Protein AF-A0A8H3IJL0-F1 (afdb_monomer)

Nearest PDB structures (foldseek):
  4hrt-assembly2_G  TM=6.161E-01  e=1.375E+00  Anadara inaequivalvis
  3m38-assembly1_A  TM=5.107E-01  e=1.908E+00  Physeter macrocephalus
  8kfj-assembly2_B  TM=4.622E-01  e=1.088E+00  Physeter macrocephalus
  7spe-assembly1_A  TM=4.746E-01  e=1.582E+00  Physeter macrocephalus
  5xkw-assembly1_A  TM=4.827E-01  e=1.821E+00  Physeter macrocephalus

Solvent-accessible surface area (backbone atoms only — not comparable to full-atom values): 11595 Å² total; per-residue (Å²): 132,63,68,69,59,54,54,52,51,54,51,51,55,52,49,52,52,50,52,52,52,50,48,68,51,47,53,57,51,52,52,52,54,50,53,51,49,56,52,49,51,40,56,72,58,25,74,69,41,78,71,36,51,81,70,62,45,55,56,55,13,34,55,50,50,34,44,37,44,71,72,72,36,38,69,61,36,56,49,23,52,52,50,30,58,55,55,47,56,74,37,67,65,54,31,54,45,46,63,72,70,43,47,67,73,45,73,67,42,30,50,49,47,49,50,60,49,49,52,38,52,47,33,43,47,66,38,52,68,89,35,67,60,11,45,52,29,50,52,51,52,48,56,69,46,44,65,37,38,77,68,69,62,45,48,60,64,59,51,47,51,52,51,49,37,59,48,44,32,36,57,57,47,36,55,70,73,48,100,54,64,77,49,75,63,55,51,47,21,40,52,45,31,46,48,50,51,35,56,7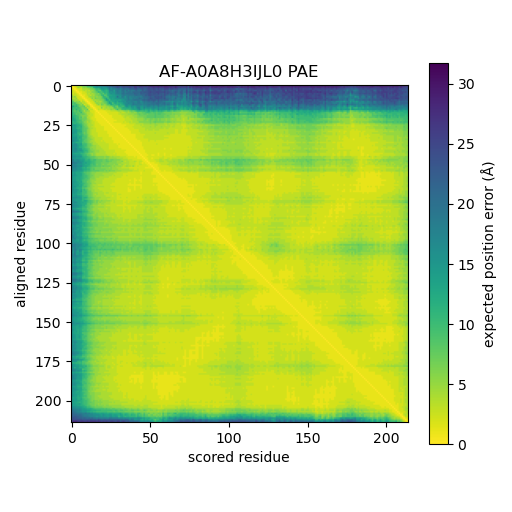7,64,69,54,72,52,82,88,44,86,60,54,85,76,114

Secondary structure (DSSP, 8-state):
--HHHHHHHHHHHHHHHHHHHHHHHHHHHHHHHHHHHHHHHHHHH-TTTHHHHTT--HHHHHHHHHHIIIIISHHHHHHHHHHHHHHHTTSHHHHHHHHHHTTTSSHHHHHHHHHHHHHHHHHHHHS-TTSHHHHHHHHHHHHHHHHHHHTTSS-HHHHHHHHHHHHHHHHHHHHHHSSSPPPHHHHHHHHHHHHHHHHHTT---TTSGGGG--

Organism: NCBI:txid116794

Foldseek 3Di:
DDVVVVVVVVVVVVVVVVVVVCCVVVVVVLVVVLVVVQVVLCCVQPVVHPVSLVVQALQNLLVLLLCCCPPRPVVQLVVLLVVLVVVLCVDPLSVVVCVVVCCCVDPVSVVVVVVLVVLLCCQLRNDGCPDPSNLVSLVVVLVVCVVCVVVVSQDLVSVVSSLVSNLPRSQVRCCPPNPHHRDPNNNSSSVNNSVVSCVSSVRDPVVPPCNVPD

Mean predicted aligned error: 5.16 Å

Sequence (214 aa):
MDPHLLLCQIHTERLDLWLVLCLLIYLPIVHILRYQRATSLERKYAPEGRKSLRNMTAEDAQSILKTLAELEFPSLYGFSMVVALFRTYGIPSISSLLVSTGQLKSRETASKRAADTGVLLLEFGLNKPTSERAIEAVARMNYLHSRYQKAGKISNDDLLYTLGIFALEPSRWINRYEWRCMTDVEMCACGTYWKNMGDAMEISYSKLRSSANG

Structure (mmCIF, N/CA/C/O backbone):
data_AF-A0A8H3IJL0-F1
#
_entry.id   AF-A0A8H3IJL0-F1
#
loop_
_atom_site.group_PDB
_atom_site.id
_atom_site.type_symbol
_atom_site.label_atom_id
_atom_site.label_alt_id
_atom_site.label_comp_id
_atom_site.label_asym_id
_atom_site.label_entity_id
_atom_site.label_seq_id
_atom_site.pdbx_PDB_ins_code
_atom_site.Cartn_x
_atom_site.Cartn_y
_atom_site.Cartn_z
_atom_site.occupancy
_atom_site.B_iso_or_equiv
_atom_site.auth_seq_id
_atom_site.auth_comp_id
_atom_site.auth_asym_id
_atom_site.auth_atom_id
_atom_site.pdbx_PDB_model_num
ATOM 1 N N . MET A 1 1 ? -16.284 -7.111 -60.758 1.00 60.16 1 MET A N 1
ATOM 2 C CA . MET A 1 1 ? -15.696 -6.975 -59.410 1.00 60.16 1 MET A CA 1
ATOM 3 C C . MET A 1 1 ? -15.799 -5.502 -59.052 1.00 60.16 1 MET A C 1
ATOM 5 O O . MET A 1 1 ? -15.386 -4.692 -59.872 1.00 60.16 1 MET A O 1
ATOM 9 N N . ASP A 1 2 ? -16.475 -5.155 -57.959 1.00 74.31 2 ASP A N 1
ATOM 10 C CA . ASP A 1 2 ? -16.812 -3.760 -57.635 1.00 74.31 2 ASP A CA 1
ATOM 11 C C . ASP A 1 2 ? -15.553 -2.986 -57.178 1.00 74.31 2 ASP A C 1
ATOM 13 O O . ASP A 1 2 ? -14.924 -3.385 -56.191 1.00 74.31 2 ASP A O 1
ATOM 17 N N . PRO A 1 3 ? -15.148 -1.909 -57.876 1.00 73.25 3 PRO A N 1
ATOM 18 C CA . PRO A 1 3 ? -13.967 -1.121 -57.523 1.00 73.25 3 PRO A CA 1
ATOM 19 C C . PRO A 1 3 ? -14.059 -0.465 -56.135 1.00 73.25 3 PRO A C 1
ATOM 21 O O . PRO A 1 3 ? -13.023 -0.231 -55.512 1.00 73.25 3 PRO A O 1
ATOM 24 N N . HIS A 1 4 ? -15.264 -0.223 -55.606 1.00 70.69 4 HIS A N 1
ATOM 25 C CA . HIS A 1 4 ? -15.436 0.296 -54.247 1.00 70.69 4 HIS A CA 1
ATOM 26 C C . HIS A 1 4 ? -15.080 -0.741 -53.172 1.00 70.69 4 HIS A C 1
ATOM 28 O O . HIS A 1 4 ? -14.471 -0.390 -52.159 1.00 70.69 4 HIS A O 1
ATOM 34 N N . LEU A 1 5 ? -15.387 -2.021 -53.407 1.00 68.25 5 LEU A N 1
ATOM 35 C CA . LEU A 1 5 ? -15.025 -3.120 -52.503 1.00 68.25 5 LEU A CA 1
ATOM 36 C C . LEU A 1 5 ? -13.503 -3.344 -52.463 1.00 68.25 5 LEU A C 1
ATOM 38 O O . LEU A 1 5 ? -12.945 -3.538 -51.386 1.00 68.25 5 LEU A O 1
ATOM 42 N N . LEU A 1 6 ? -12.821 -3.223 -53.607 1.00 67.44 6 LEU A N 1
ATOM 43 C CA . LEU A 1 6 ? -11.355 -3.314 -53.701 1.00 67.44 6 LEU A CA 1
ATOM 44 C C . LEU A 1 6 ? -10.638 -2.183 -52.944 1.00 67.44 6 LEU A C 1
ATOM 46 O O . LEU A 1 6 ? -9.675 -2.442 -52.227 1.00 67.44 6 LEU A O 1
ATOM 50 N N . LEU A 1 7 ? -11.110 -0.937 -53.058 1.00 65.06 7 LEU A N 1
ATOM 51 C CA . LEU A 1 7 ? -10.525 0.200 -52.335 1.00 65.06 7 LEU A CA 1
ATOM 52 C C . LEU A 1 7 ? -10.727 0.097 -50.817 1.00 65.06 7 LEU A C 1
ATOM 54 O O . LEU A 1 7 ? -9.811 0.416 -50.059 1.00 65.06 7 LEU A O 1
ATOM 58 N N . CYS A 1 8 ? -11.898 -0.376 -50.380 1.00 68.12 8 CYS A N 1
ATOM 59 C CA . CYS A 1 8 ? -12.178 -0.628 -48.967 1.00 68.12 8 CYS A CA 1
ATOM 60 C C . CYS A 1 8 ? -11.233 -1.700 -48.403 1.00 68.12 8 CYS A C 1
ATOM 62 O O . CYS A 1 8 ? -10.604 -1.476 -47.372 1.00 68.12 8 CYS A O 1
ATOM 64 N N . GLN A 1 9 ? -11.047 -2.802 -49.138 1.00 64.69 9 GLN A N 1
ATOM 65 C CA . GLN A 1 9 ? -10.181 -3.910 -48.738 1.00 64.69 9 GLN A CA 1
ATOM 66 C C . GLN A 1 9 ? -8.695 -3.511 -48.657 1.00 64.69 9 GLN A C 1
ATOM 68 O O . GLN A 1 9 ? -8.015 -3.841 -47.688 1.00 64.69 9 GLN A O 1
ATOM 73 N N . ILE A 1 10 ? -8.196 -2.724 -49.619 1.00 72.50 10 ILE A N 1
ATOM 74 C CA . ILE A 1 10 ? -6.823 -2.188 -49.588 1.00 72.50 10 ILE A CA 1
ATOM 75 C C . ILE A 1 10 ? -6.633 -1.228 -48.403 1.00 72.50 10 ILE A C 1
ATOM 77 O O . ILE A 1 10 ? -5.567 -1.205 -47.786 1.00 72.50 10 ILE A O 1
ATOM 81 N N . HIS A 1 11 ? -7.646 -0.421 -48.070 1.00 70.12 11 HIS A N 1
ATOM 82 C CA . HIS A 1 11 ? -7.569 0.499 -46.936 1.00 70.12 11 HIS A CA 1
ATOM 83 C C . HIS A 1 11 ? -7.542 -0.245 -45.595 1.00 70.12 11 HIS A C 1
ATOM 85 O O . HIS A 1 11 ? -6.728 0.101 -44.738 1.00 70.12 11 HIS A O 1
ATOM 91 N N . THR A 1 12 ? -8.363 -1.288 -45.436 1.00 73.12 12 THR A N 1
ATOM 92 C CA . THR A 1 12 ? -8.349 -2.148 -44.244 1.00 73.12 12 THR A CA 1
ATOM 93 C C . THR A 1 12 ? -7.035 -2.911 -44.105 1.00 73.12 12 THR A C 1
ATOM 95 O O . THR A 1 12 ? -6.416 -2.829 -43.051 1.00 73.12 12 THR A O 1
ATOM 98 N N . GLU A 1 13 ? -6.520 -3.530 -45.173 1.00 77.81 13 GLU A N 1
ATOM 99 C CA . GLU A 1 13 ? -5.232 -4.243 -45.120 1.00 77.81 13 GLU A CA 1
ATOM 100 C C . GLU A 1 13 ? -4.066 -3.302 -44.780 1.00 77.81 13 GLU A C 1
ATOM 102 O O . GLU A 1 13 ? -3.157 -3.649 -44.024 1.00 77.81 13 GLU A O 1
ATOM 107 N N . ARG A 1 14 ? -4.100 -2.064 -45.289 1.00 78.06 14 ARG A N 1
ATOM 108 C CA . ARG A 1 14 ? -3.096 -1.048 -44.956 1.00 78.06 14 ARG A CA 1
ATOM 109 C C . ARG A 1 14 ? -3.194 -0.603 -43.498 1.00 78.06 14 ARG A C 1
ATOM 111 O O . ARG A 1 14 ? -2.156 -0.380 -42.879 1.00 78.06 14 ARG A O 1
ATOM 118 N N . LEU A 1 15 ? -4.405 -0.461 -42.957 1.00 82.88 15 LEU A N 1
ATOM 119 C CA . LEU A 1 15 ? -4.628 -0.140 -41.546 1.00 82.88 15 LEU A CA 1
ATOM 120 C C . LEU A 1 15 ? -4.101 -1.263 -40.641 1.00 82.88 15 LEU A C 1
ATOM 122 O O . LEU A 1 15 ? -3.386 -0.979 -39.682 1.00 82.88 15 LEU A O 1
ATOM 126 N N . ASP A 1 16 ? -4.368 -2.520 -40.995 1.00 88.06 16 ASP A N 1
ATOM 127 C CA . ASP A 1 16 ? -3.897 -3.696 -40.259 1.00 88.06 16 ASP A CA 1
ATOM 128 C C . ASP A 1 16 ? -2.363 -3.768 -40.229 1.00 88.06 16 ASP A C 1
ATOM 130 O O . ASP A 1 16 ? -1.770 -3.987 -39.171 1.00 88.06 16 ASP A O 1
ATOM 134 N N . LEU A 1 17 ? -1.696 -3.486 -41.354 1.00 92.19 17 LEU A N 1
ATOM 135 C CA . LEU A 1 17 ? -0.231 -3.414 -41.421 1.00 92.19 17 LEU A CA 1
ATOM 136 C C . LEU A 1 17 ? 0.351 -2.332 -40.499 1.00 92.19 17 LEU A C 1
ATOM 138 O O . LEU A 1 17 ? 1.342 -2.580 -39.807 1.00 92.19 17 LEU A O 1
ATOM 142 N N . TRP A 1 18 ? -0.258 -1.142 -40.457 1.00 93.88 18 TRP A N 1
ATOM 143 C CA . TRP A 1 18 ? 0.178 -0.074 -39.552 1.00 93.88 18 TRP A CA 1
ATOM 144 C C . TRP A 1 18 ? -0.048 -0.436 -38.087 1.00 93.88 18 TRP A C 1
ATOM 146 O O . TRP A 1 18 ? 0.833 -0.187 -37.268 1.00 93.88 18 TRP A O 1
ATOM 156 N N . LEU A 1 19 ? -1.177 -1.065 -37.756 1.00 94.94 19 LEU A N 1
ATOM 157 C CA . LEU A 1 19 ? -1.451 -1.538 -36.399 1.00 94.94 19 LEU A CA 1
ATOM 158 C C . LEU A 1 19 ? -0.418 -2.577 -35.951 1.00 94.94 19 LEU A C 1
ATOM 160 O O . LEU A 1 19 ? 0.134 -2.455 -34.857 1.00 94.94 19 LEU A O 1
ATOM 164 N N . VAL A 1 20 ? -0.098 -3.550 -36.808 1.00 95.31 20 VAL A N 1
ATOM 165 C CA . VAL A 1 20 ? 0.938 -4.555 -36.528 1.00 95.31 20 VAL A CA 1
ATOM 166 C C . VAL A 1 20 ? 2.296 -3.888 -36.318 1.00 95.31 20 VAL A C 1
ATOM 168 O O . VAL A 1 20 ? 2.967 -4.179 -35.328 1.00 95.31 20 VAL A O 1
ATOM 171 N N . LEU A 1 21 ? 2.692 -2.953 -37.185 1.00 96.19 21 LEU A N 1
ATOM 172 C CA . LEU A 1 21 ? 3.958 -2.233 -37.040 1.00 96.19 21 LEU A CA 1
ATOM 173 C C . LEU A 1 21 ? 4.005 -1.408 -35.745 1.00 96.19 21 LEU A C 1
ATOM 175 O O . LEU A 1 21 ? 4.998 -1.454 -35.018 1.00 96.19 21 LEU A O 1
ATOM 179 N N . CYS A 1 22 ? 2.927 -0.689 -35.426 1.00 96.62 22 CYS A N 1
ATOM 180 C CA . CYS A 1 22 ? 2.810 0.066 -34.185 1.00 96.62 22 CYS A CA 1
ATOM 181 C C . CYS A 1 22 ? 2.959 -0.846 -32.964 1.00 96.62 22 CYS A C 1
ATOM 183 O O . CYS A 1 22 ? 3.693 -0.491 -32.048 1.00 96.62 22 CYS A O 1
ATOM 185 N N . LEU A 1 23 ? 2.336 -2.028 -32.956 1.00 96.38 23 LEU A N 1
ATOM 186 C CA . LEU A 1 23 ? 2.468 -2.995 -31.862 1.00 96.38 23 LEU A CA 1
ATOM 187 C C . LEU A 1 23 ? 3.886 -3.573 -31.757 1.00 96.38 23 LEU A C 1
ATOM 189 O O . LEU A 1 23 ? 4.425 -3.655 -30.652 1.00 96.38 23 LEU A O 1
ATOM 193 N N . LEU A 1 24 ? 4.510 -3.918 -32.889 1.00 96.62 24 LEU A N 1
ATOM 194 C CA . LEU A 1 24 ? 5.881 -4.441 -32.941 1.00 96.62 24 LEU A CA 1
ATOM 195 C C . LEU A 1 24 ? 6.923 -3.439 -32.434 1.00 96.62 24 LEU A C 1
ATOM 197 O O . LEU A 1 24 ? 7.976 -3.854 -31.964 1.00 96.62 24 LEU A O 1
ATOM 201 N N . ILE A 1 25 ? 6.635 -2.138 -32.496 1.00 97.06 25 ILE A N 1
ATOM 202 C CA . ILE A 1 25 ? 7.497 -1.081 -31.950 1.00 97.06 25 ILE A CA 1
ATOM 203 C C . ILE A 1 25 ? 7.116 -0.759 -30.499 1.00 97.06 25 ILE A C 1
ATOM 205 O O . ILE A 1 25 ? 7.980 -0.646 -29.629 1.00 97.06 25 ILE A O 1
ATOM 209 N N . TYR A 1 26 ? 5.820 -0.628 -30.220 1.00 97.44 26 TYR A N 1
ATOM 210 C CA . TYR A 1 26 ? 5.302 -0.231 -28.915 1.00 97.44 26 TYR A CA 1
ATOM 211 C C . TYR A 1 26 ? 5.639 -1.249 -27.823 1.00 97.44 26 TYR A C 1
ATOM 213 O O . TYR A 1 26 ? 6.133 -0.861 -26.763 1.00 97.44 26 TYR A O 1
ATOM 221 N N . LEU A 1 27 ? 5.420 -2.546 -28.069 1.00 96.56 27 LEU A N 1
ATOM 222 C CA . LEU A 1 27 ? 5.613 -3.578 -27.046 1.00 96.56 27 LEU A CA 1
ATOM 223 C C . LEU A 1 27 ? 7.079 -3.685 -26.579 1.00 96.56 27 LEU A C 1
ATOM 225 O O . LEU A 1 27 ? 7.289 -3.681 -25.362 1.00 96.56 27 LEU A O 1
ATOM 229 N N . PRO A 1 28 ? 8.103 -3.699 -27.461 1.00 97.06 28 PRO A N 1
ATOM 230 C CA . PRO A 1 28 ? 9.499 -3.658 -27.027 1.00 97.06 28 PRO A CA 1
ATOM 231 C C . PRO A 1 28 ? 9.865 -2.379 -26.280 1.00 97.06 28 PRO A C 1
ATOM 233 O O . PRO A 1 28 ? 10.551 -2.456 -25.266 1.00 97.06 28 PRO A O 1
ATOM 236 N N . ILE A 1 29 ? 9.391 -1.212 -26.733 1.00 97.69 29 ILE A N 1
ATOM 237 C CA . ILE A 1 29 ? 9.658 0.057 -26.042 1.00 97.69 29 ILE A CA 1
ATOM 238 C C . ILE A 1 29 ? 9.095 0.012 -24.621 1.00 97.69 29 ILE A C 1
ATOM 240 O O . ILE A 1 29 ? 9.813 0.305 -23.667 1.00 97.69 29 ILE A O 1
ATOM 244 N N . VAL A 1 30 ? 7.837 -0.405 -24.459 1.00 95.75 30 VAL A N 1
ATOM 245 C CA . VAL A 1 30 ? 7.210 -0.541 -23.138 1.00 95.75 30 VAL A CA 1
ATOM 246 C C . VAL A 1 30 ? 7.966 -1.545 -22.277 1.00 95.75 30 VAL A C 1
ATOM 248 O O . VAL A 1 30 ? 8.249 -1.254 -21.117 1.00 95.75 30 VAL A O 1
ATOM 251 N N . HIS A 1 31 ? 8.329 -2.701 -22.831 1.00 95.00 31 HIS A N 1
ATOM 252 C CA . HIS A 1 31 ? 9.095 -3.714 -22.115 1.00 95.00 31 HIS A CA 1
ATOM 253 C C . HIS A 1 31 ? 10.437 -3.150 -21.620 1.00 95.00 31 HIS A C 1
ATOM 255 O O . HIS A 1 31 ? 10.721 -3.197 -20.424 1.00 95.00 31 HIS A O 1
ATOM 261 N N . ILE A 1 32 ? 11.219 -2.526 -22.505 1.00 96.94 32 ILE A N 1
ATOM 262 C CA . ILE A 1 32 ? 12.518 -1.926 -22.175 1.00 96.94 32 ILE A CA 1
ATOM 263 C C . ILE A 1 32 ? 12.362 -0.848 -21.100 1.00 96.94 32 ILE A C 1
ATOM 265 O O . ILE A 1 32 ? 13.071 -0.887 -20.097 1.00 96.94 32 ILE A O 1
ATOM 269 N N . LEU A 1 33 ? 11.426 0.090 -21.267 1.00 96.56 33 LEU A N 1
ATOM 270 C CA . LEU A 1 33 ? 11.233 1.192 -20.322 1.00 96.56 33 LEU A CA 1
ATOM 271 C C . LEU A 1 33 ? 10.793 0.704 -18.935 1.00 96.56 33 LEU A C 1
ATOM 273 O O . LEU A 1 33 ? 11.219 1.269 -17.927 1.00 96.56 33 LEU A O 1
ATOM 277 N N . ARG A 1 34 ? 9.975 -0.352 -18.854 1.00 95.50 34 ARG A N 1
ATOM 278 C CA . ARG A 1 34 ? 9.554 -0.927 -17.567 1.00 95.50 34 ARG A CA 1
ATOM 279 C C . ARG A 1 34 ? 10.699 -1.651 -16.861 1.00 95.50 34 ARG A C 1
ATOM 281 O O . ARG A 1 34 ? 10.910 -1.428 -15.672 1.00 95.50 34 ARG A O 1
ATOM 288 N N . TYR A 1 35 ? 11.502 -2.438 -17.580 1.00 96.38 35 TYR A N 1
ATOM 289 C CA . TYR A 1 35 ? 12.700 -3.048 -16.990 1.00 96.38 35 TYR A CA 1
ATOM 290 C C . TYR A 1 35 ? 13.739 -1.999 -16.583 1.00 96.38 35 TYR A C 1
ATOM 292 O O . TYR A 1 35 ? 14.316 -2.099 -15.503 1.00 96.38 35 TYR A O 1
ATOM 300 N N . GLN A 1 36 ? 13.925 -0.942 -17.380 1.00 96.81 36 GLN A N 1
ATOM 301 C CA . GLN A 1 36 ? 14.771 0.190 -16.998 1.00 96.81 36 GLN A CA 1
ATOM 302 C C . GLN A 1 36 ? 14.274 0.865 -15.715 1.00 96.81 3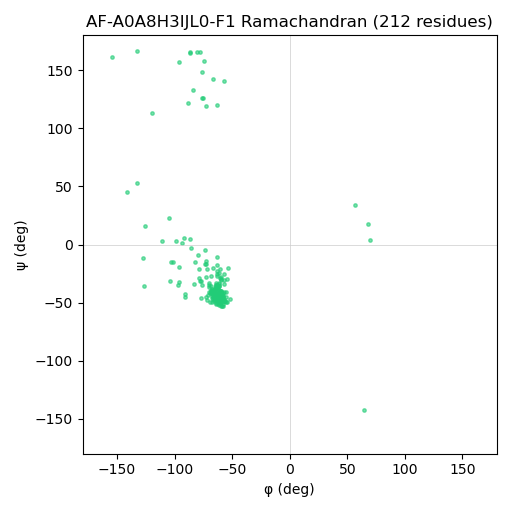6 GLN A C 1
ATOM 304 O O . GLN A 1 36 ? 15.094 1.204 -14.859 1.00 96.81 36 GLN A O 1
ATOM 309 N N . ARG A 1 37 ? 12.953 1.019 -15.537 1.00 96.25 37 ARG A N 1
ATOM 310 C CA . ARG A 1 37 ? 12.377 1.564 -14.301 1.00 96.25 37 ARG A CA 1
ATOM 311 C C . ARG A 1 37 ? 12.695 0.669 -13.107 1.00 96.25 37 ARG A C 1
ATOM 313 O O . ARG A 1 37 ? 13.268 1.166 -12.138 1.00 96.25 37 ARG A O 1
ATOM 320 N N . ALA A 1 38 ? 12.424 -0.632 -13.206 1.00 95.75 38 ALA A N 1
ATOM 321 C CA . ALA A 1 38 ? 12.734 -1.597 -12.149 1.00 95.75 38 ALA A CA 1
ATOM 322 C C . ALA A 1 38 ? 14.225 -1.563 -11.760 1.00 95.75 38 ALA A C 1
ATOM 324 O O . ALA A 1 38 ? 14.562 -1.360 -10.594 1.00 95.75 38 ALA A O 1
ATOM 325 N N . THR A 1 39 ? 15.132 -1.628 -12.739 1.00 96.38 39 THR A N 1
ATOM 326 C CA . THR A 1 39 ? 16.580 -1.547 -12.492 1.00 96.38 39 THR A CA 1
ATOM 327 C C . THR A 1 39 ? 17.006 -0.196 -11.908 1.00 96.38 39 THR A C 1
ATOM 329 O O . THR A 1 39 ? 17.937 -0.136 -11.106 1.00 96.38 39 THR A O 1
ATOM 332 N N . SER A 1 40 ? 16.351 0.910 -12.275 1.00 97.06 40 SER A N 1
ATOM 333 C CA . SER A 1 40 ? 16.674 2.224 -11.704 1.00 97.06 40 SER A CA 1
ATOM 334 C C . SER A 1 40 ? 16.290 2.331 -10.226 1.00 97.06 40 SER A C 1
ATOM 336 O O . SER A 1 40 ? 17.049 2.917 -9.455 1.00 97.06 40 SER A O 1
ATOM 338 N N . LEU A 1 41 ? 15.179 1.708 -9.809 1.00 96.50 41 LEU A N 1
ATOM 339 C CA . LEU A 1 41 ? 14.821 1.580 -8.394 1.00 96.50 41 LEU A CA 1
ATOM 340 C C . LEU A 1 41 ? 15.878 0.765 -7.643 1.00 96.50 41 LEU A C 1
ATOM 342 O O . LEU A 1 41 ? 16.350 1.203 -6.596 1.00 96.50 41 LEU A O 1
ATOM 346 N N . GLU A 1 42 ? 16.311 -0.369 -8.198 1.00 95.62 42 GLU A N 1
ATOM 347 C CA . GLU A 1 42 ? 17.352 -1.193 -7.573 1.00 95.62 42 GLU A CA 1
ATOM 348 C C . GLU A 1 42 ? 18.668 -0.434 -7.402 1.00 95.62 42 GLU A C 1
ATOM 350 O O . GLU A 1 42 ? 19.234 -0.419 -6.313 1.00 95.62 42 GLU A O 1
ATOM 355 N N . ARG A 1 43 ? 19.129 0.273 -8.437 1.00 96.00 43 ARG A N 1
ATOM 356 C CA . ARG A 1 43 ? 20.360 1.077 -8.357 1.00 96.00 43 ARG A CA 1
ATOM 357 C C . ARG A 1 43 ? 20.253 2.213 -7.345 1.00 96.00 43 ARG A C 1
ATOM 359 O O . ARG A 1 43 ? 21.235 2.525 -6.680 1.00 96.00 43 ARG A O 1
ATOM 366 N N . LYS A 1 44 ? 19.079 2.841 -7.246 1.00 96.75 44 LYS A N 1
ATOM 367 C CA . LYS A 1 44 ? 18.847 3.980 -6.352 1.00 96.75 44 LYS A CA 1
ATOM 368 C C . LYS A 1 44 ? 18.775 3.556 -4.885 1.00 96.75 44 LYS A C 1
ATOM 370 O O . LYS A 1 44 ? 19.370 4.217 -4.042 1.00 96.75 44 LYS A O 1
ATOM 375 N N . TYR A 1 45 ? 18.047 2.483 -4.584 1.00 96.50 45 TYR A N 1
ATOM 376 C CA . TYR A 1 45 ? 17.726 2.087 -3.207 1.00 96.50 45 TYR A CA 1
ATOM 377 C C . TYR A 1 45 ? 18.559 0.906 -2.690 1.00 96.50 45 TYR A C 1
ATOM 379 O O . TYR A 1 45 ? 18.609 0.669 -1.484 1.00 96.50 45 TYR A O 1
ATOM 387 N N . ALA A 1 46 ? 19.236 0.177 -3.578 1.00 96.25 46 ALA A N 1
ATOM 388 C CA . ALA A 1 46 ? 20.096 -0.950 -3.239 1.00 96.25 46 ALA A CA 1
ATOM 389 C C . ALA A 1 46 ? 21.469 -0.909 -3.945 1.00 96.25 46 ALA A C 1
ATOM 391 O O . ALA A 1 46 ? 21.867 -1.903 -4.558 1.00 96.25 46 ALA A O 1
ATOM 392 N N . PRO A 1 47 ? 22.240 0.198 -3.845 1.00 94.44 47 PRO A N 1
ATOM 393 C CA . PRO A 1 47 ? 23.556 0.302 -4.485 1.00 94.44 47 PRO A CA 1
ATOM 394 C C . PRO A 1 47 ? 24.561 -0.753 -3.988 1.00 94.44 47 PRO A C 1
ATOM 396 O O . PRO A 1 47 ? 25.426 -1.179 -4.747 1.00 94.44 47 PRO A O 1
ATOM 399 N N . GLU A 1 48 ? 24.423 -1.224 -2.742 1.00 94.06 48 GLU A N 1
ATOM 400 C CA . GLU A 1 48 ? 25.215 -2.324 -2.164 1.00 94.06 48 GLU A CA 1
ATOM 401 C C . GLU A 1 48 ? 24.402 -3.633 -2.068 1.00 94.06 48 GLU A C 1
ATOM 403 O O . GLU A 1 48 ? 24.665 -4.507 -1.232 1.00 94.06 48 GLU A O 1
ATOM 408 N N . GLY A 1 49 ? 23.356 -3.760 -2.890 1.00 92.62 49 GLY A N 1
ATOM 409 C CA . GLY A 1 49 ? 22.405 -4.865 -2.848 1.00 92.62 49 GLY A CA 1
ATOM 410 C C . GLY A 1 49 ? 21.608 -4.903 -1.540 1.00 92.62 49 GLY A C 1
ATOM 411 O O . GLY A 1 49 ? 21.244 -3.872 -0.970 1.00 92.62 49 GLY A O 1
ATOM 412 N N . ARG A 1 50 ? 21.346 -6.113 -1.026 1.00 91.88 50 ARG A N 1
ATOM 413 C CA . ARG A 1 50 ? 20.503 -6.327 0.169 1.00 91.88 50 ARG A CA 1
ATOM 414 C C . ARG A 1 50 ? 20.982 -5.588 1.423 1.00 91.88 50 ARG A C 1
ATOM 416 O O . ARG A 1 50 ? 20.166 -5.291 2.288 1.00 91.88 50 ARG A O 1
ATOM 423 N N . LYS A 1 51 ? 22.276 -5.266 1.538 1.00 94.00 51 LYS A N 1
ATOM 424 C CA . LYS A 1 51 ? 22.818 -4.537 2.700 1.00 94.00 51 LYS A CA 1
ATOM 425 C C . LYS A 1 51 ? 22.241 -3.128 2.826 1.00 94.00 51 LYS A C 1
ATOM 427 O O . LYS A 1 51 ? 22.025 -2.675 3.946 1.00 94.00 51 LYS A O 1
ATOM 432 N N . SER A 1 52 ? 21.960 -2.461 1.707 1.00 94.50 52 SER A N 1
ATOM 433 C CA . SER A 1 52 ? 21.366 -1.120 1.696 1.00 94.50 52 SER A CA 1
ATOM 434 C C . SER A 1 52 ? 19.917 -1.117 2.189 1.00 94.50 52 SER A C 1
ATOM 436 O O . SER A 1 52 ? 19.474 -0.128 2.764 1.00 94.50 52 SER A O 1
ATOM 438 N N . LEU A 1 53 ? 19.197 -2.235 2.031 1.00 95.06 53 LEU A N 1
ATOM 439 C CA . LEU A 1 53 ? 17.767 -2.333 2.342 1.00 95.06 53 LEU A CA 1
ATOM 440 C C . LEU A 1 53 ? 17.446 -2.109 3.821 1.00 95.06 53 LEU A C 1
ATOM 442 O O . LEU A 1 53 ? 16.377 -1.599 4.140 1.00 95.06 53 LEU A O 1
ATOM 446 N N . ARG A 1 54 ? 18.391 -2.399 4.725 1.00 93.31 54 ARG A N 1
ATOM 447 C CA . ARG A 1 54 ? 18.235 -2.130 6.167 1.00 93.31 54 ARG A CA 1
ATOM 448 C C . ARG A 1 54 ? 18.037 -0.644 6.495 1.00 93.31 54 ARG A C 1
ATOM 450 O O . ARG A 1 54 ? 17.556 -0.324 7.571 1.00 93.31 54 ARG A O 1
ATOM 457 N N . ASN A 1 55 ? 18.449 0.244 5.588 1.00 94.88 55 ASN A N 1
ATOM 458 C CA . ASN A 1 55 ? 18.375 1.693 5.757 1.00 94.88 55 ASN A CA 1
ATOM 459 C C . ASN A 1 55 ? 17.159 2.305 5.043 1.00 94.88 55 ASN A C 1
ATOM 461 O O . ASN A 1 55 ? 17.037 3.527 5.013 1.00 94.88 55 ASN A O 1
ATOM 465 N N . MET A 1 56 ? 16.293 1.489 4.431 1.00 97.25 56 MET A N 1
ATOM 466 C CA . MET A 1 56 ? 15.138 1.988 3.691 1.00 97.25 56 MET A CA 1
ATOM 467 C C . MET A 1 56 ? 14.183 2.724 4.631 1.00 97.25 56 MET A C 1
ATOM 469 O O . MET A 1 56 ? 13.656 2.140 5.579 1.00 97.25 56 MET A O 1
ATOM 473 N N . THR A 1 57 ? 13.943 4.003 4.354 1.00 97.31 57 THR A N 1
ATOM 474 C CA . THR A 1 57 ? 13.031 4.819 5.158 1.00 97.31 57 THR A CA 1
ATOM 475 C C . THR A 1 57 ? 11.571 4.574 4.770 1.00 97.31 57 THR A C 1
ATOM 477 O O . THR A 1 57 ? 11.268 4.019 3.711 1.00 97.31 57 THR A O 1
ATOM 480 N N . ALA A 1 58 ? 10.635 5.028 5.609 1.00 96.69 58 ALA A N 1
ATOM 481 C CA . ALA A 1 58 ? 9.211 4.999 5.276 1.00 96.69 58 ALA A CA 1
ATOM 482 C C . ALA A 1 58 ? 8.885 5.851 4.033 1.00 96.69 58 ALA A C 1
ATOM 484 O O . ALA A 1 58 ? 8.019 5.473 3.246 1.00 96.69 58 ALA A O 1
ATOM 485 N N . GLU A 1 59 ? 9.592 6.969 3.821 1.00 97.12 59 GLU A N 1
ATOM 486 C CA . GLU A 1 59 ? 9.414 7.798 2.622 1.00 97.12 59 GLU A CA 1
ATOM 487 C C . GLU A 1 59 ? 9.940 7.101 1.360 1.00 97.12 59 GLU A C 1
ATOM 489 O O . GLU A 1 59 ? 9.275 7.131 0.323 1.00 97.12 59 GLU A O 1
ATOM 494 N N . ASP A 1 60 ? 11.089 6.419 1.446 1.00 97.81 60 ASP A N 1
ATOM 495 C CA . ASP A 1 60 ? 11.620 5.619 0.334 1.00 97.81 60 ASP A CA 1
ATOM 496 C C . ASP A 1 60 ? 10.647 4.503 -0.043 1.00 97.81 60 ASP A C 1
ATOM 498 O O . ASP A 1 60 ? 10.293 4.342 -1.213 1.00 97.81 60 ASP A O 1
ATOM 502 N N . ALA A 1 61 ? 10.176 3.771 0.968 1.00 97.81 61 ALA A N 1
ATOM 503 C CA . ALA A 1 61 ? 9.222 2.691 0.806 1.00 97.81 61 ALA A CA 1
ATOM 504 C C . ALA A 1 61 ? 7.919 3.187 0.159 1.00 97.81 61 ALA A C 1
ATOM 506 O O . ALA A 1 61 ? 7.455 2.600 -0.819 1.00 97.81 61 ALA A O 1
ATOM 507 N N . GLN A 1 62 ? 7.372 4.311 0.632 1.00 97.75 62 GLN A N 1
ATOM 508 C CA . GLN A 1 62 ? 6.180 4.926 0.049 1.00 97.75 62 GLN A CA 1
ATOM 509 C C . GLN A 1 62 ? 6.408 5.355 -1.407 1.00 97.75 62 GLN A C 1
ATOM 511 O O . GLN A 1 62 ? 5.566 5.082 -2.260 1.00 97.75 62 GLN A O 1
ATOM 516 N N . SER A 1 63 ? 7.556 5.958 -1.730 1.00 97.75 63 SER A N 1
ATOM 517 C CA . SER A 1 63 ? 7.898 6.353 -3.103 1.00 97.75 63 SER A CA 1
ATOM 518 C C . SER A 1 63 ? 7.980 5.150 -4.053 1.00 97.75 63 SER A C 1
ATOM 520 O O . SER A 1 63 ? 7.548 5.233 -5.209 1.00 97.75 63 SER A O 1
ATOM 522 N N .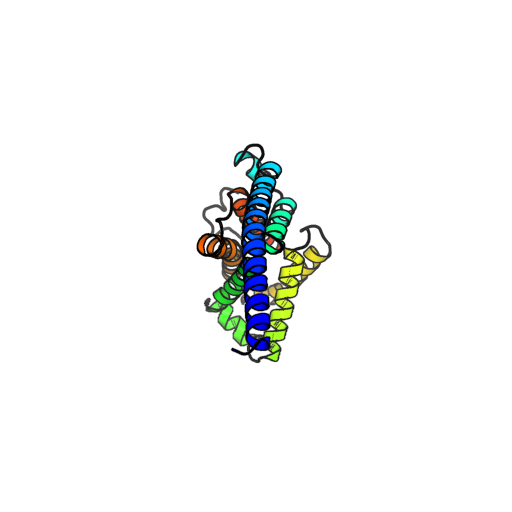 ILE A 1 64 ? 8.530 4.025 -3.587 1.00 97.81 64 ILE A N 1
ATOM 523 C CA . ILE A 1 64 ? 8.568 2.775 -4.356 1.00 97.81 64 ILE A CA 1
ATOM 524 C C . ILE A 1 64 ? 7.143 2.236 -4.537 1.00 97.81 64 ILE A C 1
ATOM 526 O O . ILE A 1 64 ? 6.753 1.945 -5.664 1.00 97.81 64 ILE A O 1
ATOM 530 N N . LEU A 1 65 ? 6.328 2.185 -3.478 1.00 96.75 65 LEU A N 1
ATOM 531 C CA . LEU A 1 65 ? 4.933 1.726 -3.559 1.00 96.75 65 LEU A CA 1
ATOM 532 C C . LEU A 1 65 ? 4.081 2.584 -4.493 1.00 96.75 65 LEU A C 1
ATOM 534 O O . LEU A 1 65 ? 3.309 2.040 -5.278 1.00 96.75 65 LEU A O 1
ATOM 538 N N . LYS A 1 66 ? 4.258 3.905 -4.471 1.00 97.19 66 LYS A N 1
ATOM 539 C CA . LYS A 1 66 ? 3.609 4.826 -5.408 1.00 97.19 66 LYS A CA 1
ATOM 540 C C . LYS A 1 66 ? 3.983 4.496 -6.851 1.00 97.19 66 LYS A C 1
ATOM 542 O O . LYS A 1 66 ? 3.109 4.403 -7.705 1.00 97.19 66 LYS A O 1
ATOM 547 N N . THR A 1 67 ? 5.264 4.237 -7.116 1.00 97.25 67 THR A N 1
ATOM 548 C CA . THR A 1 67 ? 5.735 3.810 -8.445 1.00 97.25 67 THR A CA 1
ATOM 549 C C . THR A 1 67 ? 5.104 2.480 -8.860 1.00 97.25 67 THR A C 1
ATOM 551 O O . THR A 1 67 ? 4.665 2.329 -10.002 1.00 97.25 67 THR A O 1
ATOM 554 N N . LEU A 1 68 ? 5.001 1.531 -7.927 1.00 96.69 68 LEU A N 1
ATOM 555 C CA . LEU A 1 68 ? 4.365 0.239 -8.165 1.00 96.69 68 LEU A CA 1
ATOM 556 C C . LEU A 1 68 ? 2.879 0.385 -8.506 1.00 96.69 68 LEU A C 1
ATOM 558 O O . LEU A 1 68 ? 2.408 -0.211 -9.472 1.00 96.69 68 LEU A O 1
ATOM 562 N N . ALA A 1 69 ? 2.163 1.209 -7.744 1.00 95.94 69 ALA A N 1
ATOM 563 C CA . ALA A 1 69 ? 0.728 1.415 -7.872 1.00 95.94 69 ALA A CA 1
ATOM 564 C C . ALA A 1 69 ? 0.328 2.311 -9.056 1.00 95.94 69 ALA A C 1
ATOM 566 O O . ALA A 1 69 ? -0.748 2.125 -9.608 1.00 95.94 69 ALA A O 1
ATOM 567 N N . GLU A 1 70 ? 1.148 3.284 -9.458 1.00 95.38 70 GLU A N 1
ATOM 568 C CA . GLU A 1 70 ? 0.799 4.214 -10.543 1.00 95.38 70 GLU A CA 1
ATOM 569 C C . GLU A 1 70 ? 1.364 3.781 -11.901 1.00 95.38 70 GLU A C 1
ATOM 571 O O . GLU A 1 70 ? 0.749 4.051 -12.932 1.00 95.38 70 GLU A O 1
ATOM 576 N N . LEU A 1 71 ? 2.534 3.127 -11.924 1.00 95.06 71 LEU A N 1
ATOM 577 C CA . LEU A 1 71 ? 3.312 2.954 -13.155 1.00 95.06 71 LEU A CA 1
ATOM 578 C C . LEU A 1 71 ? 3.691 1.504 -13.480 1.00 95.06 71 LEU A C 1
ATOM 580 O O . LEU A 1 71 ? 3.758 1.159 -14.662 1.00 95.06 71 LEU A O 1
ATOM 584 N N . GLU A 1 72 ? 3.983 0.664 -12.482 1.00 95.56 72 GLU A N 1
ATOM 585 C CA . GLU A 1 72 ? 4.432 -0.715 -12.737 1.00 95.56 72 GLU A CA 1
ATOM 586 C C . GLU A 1 72 ? 3.290 -1.720 -12.787 1.00 95.56 72 GLU A C 1
ATOM 588 O O . GLU A 1 72 ? 3.305 -2.567 -13.667 1.00 95.56 72 GLU A O 1
ATOM 593 N N . PHE A 1 73 ? 2.313 -1.655 -11.888 1.00 96.50 73 PHE A N 1
ATOM 594 C CA . PHE A 1 73 ? 1.264 -2.672 -11.762 1.00 96.50 73 PHE A CA 1
ATOM 595 C C . PHE A 1 73 ? -0.113 -2.053 -11.464 1.00 96.50 73 PHE A C 1
ATOM 597 O O . PHE A 1 73 ? -0.811 -2.531 -10.573 1.00 96.50 73 PHE A O 1
ATOM 604 N N . PRO A 1 74 ? -0.541 -0.976 -12.152 1.00 94.06 74 PRO A N 1
ATOM 605 C CA . PRO A 1 74 ? -1.633 -0.134 -11.663 1.00 94.06 74 PRO A CA 1
ATOM 606 C C . PRO A 1 74 ? -2.963 -0.869 -11.487 1.00 94.06 74 PRO A C 1
ATOM 608 O O . PRO A 1 74 ? -3.622 -0.743 -10.452 1.00 94.06 74 PRO A O 1
ATOM 611 N N . SER A 1 75 ? -3.343 -1.693 -12.464 1.00 94.44 75 SER A N 1
ATOM 612 C CA . SER A 1 75 ? -4.593 -2.449 -12.404 1.00 94.44 75 SER A CA 1
ATOM 613 C C . SER A 1 75 ? -4.548 -3.540 -11.337 1.00 94.44 75 SER A C 1
ATOM 615 O O . SER A 1 75 ? -5.464 -3.627 -10.516 1.00 94.44 75 SER A O 1
ATOM 617 N N . LEU A 1 76 ? -3.493 -4.365 -11.316 1.00 96.56 76 LEU A N 1
ATOM 618 C CA . LEU A 1 76 ? -3.448 -5.506 -10.407 1.00 96.56 76 LEU A CA 1
ATOM 619 C C . LEU A 1 76 ? -3.105 -5.108 -8.971 1.00 96.56 76 LEU A C 1
ATOM 621 O O . LEU A 1 76 ? -3.630 -5.715 -8.041 1.00 96.56 76 LEU A O 1
ATOM 625 N N . TYR A 1 77 ? -2.310 -4.055 -8.770 1.00 96.06 77 TYR A N 1
ATOM 626 C CA . TYR A 1 77 ? -2.080 -3.483 -7.448 1.00 96.06 77 TYR A CA 1
ATOM 627 C C . TYR A 1 77 ? -3.410 -3.014 -6.846 1.00 96.06 77 TYR A C 1
ATOM 629 O O . TYR A 1 77 ? -3.793 -3.482 -5.773 1.00 96.06 77 TYR A O 1
ATOM 637 N N . GLY A 1 78 ? -4.180 -2.187 -7.563 1.00 94.19 78 GLY A N 1
ATOM 638 C CA . GLY A 1 78 ? -5.501 -1.742 -7.106 1.00 94.19 78 GLY A CA 1
ATOM 639 C C . GLY A 1 78 ? -6.469 -2.903 -6.851 1.00 94.19 78 GLY A C 1
ATOM 640 O O . GLY A 1 78 ? -7.111 -2.967 -5.801 1.00 94.19 78 GLY A O 1
ATOM 641 N N . PHE A 1 79 ? -6.524 -3.872 -7.766 1.00 96.06 79 PHE A N 1
ATOM 642 C CA . PHE A 1 79 ? -7.349 -5.068 -7.602 1.00 96.06 79 PHE A CA 1
ATOM 643 C C . PHE A 1 79 ? -6.951 -5.894 -6.366 1.00 96.06 79 PHE A C 1
ATOM 645 O O . PHE A 1 79 ? -7.813 -6.305 -5.591 1.00 96.06 79 PHE A O 1
ATOM 652 N N . SER A 1 80 ? -5.654 -6.093 -6.127 1.00 96.44 80 SER A N 1
ATOM 653 C CA . SER A 1 80 ? -5.153 -6.845 -4.972 1.00 96.44 80 SER A CA 1
ATOM 654 C C . SER A 1 80 ? -5.503 -6.185 -3.634 1.00 96.44 80 SER A C 1
ATOM 656 O O . SER A 1 80 ? -5.828 -6.885 -2.677 1.00 96.44 80 SER A O 1
ATOM 658 N N . MET A 1 81 ? -5.531 -4.848 -3.575 1.00 94.75 81 MET A N 1
ATOM 659 C CA . MET A 1 81 ? -5.970 -4.092 -2.395 1.00 94.75 81 MET A CA 1
ATOM 660 C C . MET A 1 81 ? -7.457 -4.320 -2.101 1.00 94.75 81 MET A C 1
ATOM 662 O O . MET A 1 81 ? -7.860 -4.473 -0.946 1.00 94.75 81 MET A O 1
ATOM 666 N N . VAL A 1 82 ? -8.282 -4.406 -3.147 1.00 94.25 82 VAL A N 1
ATOM 667 C CA . VAL A 1 82 ? -9.701 -4.762 -3.024 1.00 94.25 82 VAL A CA 1
ATOM 668 C C . VAL A 1 82 ? -9.854 -6.212 -2.552 1.00 94.25 82 VAL A C 1
ATOM 670 O O . VAL A 1 82 ? -10.641 -6.477 -1.644 1.00 94.25 82 VAL A O 1
ATOM 673 N N . VAL A 1 83 ? -9.064 -7.149 -3.086 1.00 95.19 83 VAL A N 1
ATOM 674 C CA . VAL A 1 83 ? -9.042 -8.544 -2.611 1.00 95.19 83 VAL A CA 1
ATOM 675 C C . VAL A 1 83 ? -8.628 -8.633 -1.140 1.00 95.19 83 VAL A C 1
ATOM 677 O O . VAL A 1 83 ? -9.251 -9.387 -0.391 1.00 95.19 83 VAL A O 1
ATOM 680 N N . ALA A 1 84 ? -7.638 -7.851 -0.700 1.00 95.69 84 ALA A N 1
ATOM 681 C CA . ALA A 1 84 ? -7.248 -7.775 0.706 1.00 95.69 84 ALA A CA 1
ATOM 682 C C . ALA A 1 84 ? -8.439 -7.357 1.582 1.00 95.69 84 ALA A C 1
ATOM 684 O O . ALA A 1 84 ? -8.779 -8.058 2.533 1.00 95.69 84 ALA A O 1
ATOM 685 N N . LEU A 1 85 ? -9.159 -6.293 1.209 1.00 93.19 85 LEU A N 1
ATOM 686 C CA . LEU A 1 85 ? -10.379 -5.889 1.913 1.00 93.19 85 LEU A CA 1
ATOM 687 C C . LEU A 1 85 ? -11.423 -7.008 1.958 1.00 93.19 85 LEU A C 1
ATOM 689 O O . LEU A 1 85 ? -11.932 -7.317 3.034 1.00 93.19 85 LEU A O 1
ATOM 693 N N . PHE A 1 86 ? -11.720 -7.647 0.825 1.00 93.38 86 PHE A N 1
ATOM 694 C CA . PHE A 1 86 ? -12.707 -8.728 0.773 1.00 93.38 86 PHE A CA 1
ATOM 695 C C . PHE A 1 86 ? -12.320 -9.929 1.640 1.00 93.38 86 PHE A C 1
ATOM 697 O O . PHE A 1 86 ? -13.192 -10.528 2.268 1.00 93.38 86 PHE A O 1
ATOM 704 N N . ARG A 1 87 ? -11.028 -10.262 1.742 1.00 96.38 87 ARG A N 1
ATOM 705 C CA . ARG A 1 87 ? -10.553 -11.352 2.610 1.00 96.38 87 ARG A CA 1
ATOM 706 C C . ARG A 1 87 ? -10.873 -11.109 4.083 1.00 96.38 87 ARG A C 1
ATOM 708 O O . ARG A 1 87 ? -11.207 -12.065 4.779 1.00 96.38 87 ARG A O 1
ATOM 715 N N . THR A 1 88 ? -10.877 -9.855 4.547 1.00 95.19 88 THR A N 1
ATOM 716 C CA . THR A 1 88 ? -11.294 -9.538 5.929 1.00 95.19 88 THR A CA 1
ATOM 717 C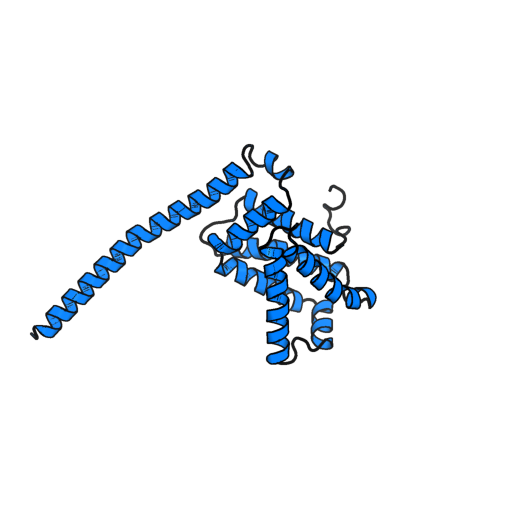 C . THR A 1 88 ? -12.734 -9.956 6.225 1.00 95.19 88 THR A C 1
ATOM 719 O O . THR A 1 88 ? -13.052 -10.294 7.362 1.00 95.19 88 THR A O 1
ATOM 722 N N . TYR A 1 89 ? -13.607 -10.001 5.213 1.00 93.56 89 TYR A N 1
ATOM 723 C CA . TYR A 1 89 ? -15.022 -10.340 5.396 1.00 93.56 89 TYR A CA 1
ATOM 724 C C . TYR A 1 89 ? -15.228 -11.832 5.683 1.00 93.56 89 TYR A C 1
ATOM 726 O O . TYR A 1 89 ? -16.295 -12.224 6.150 1.00 93.56 89 TYR A O 1
ATOM 734 N N . GLY A 1 90 ? -14.204 -12.658 5.441 1.00 95.25 90 GLY A N 1
ATOM 735 C CA . GLY A 1 90 ? -14.182 -14.069 5.822 1.00 95.25 90 GLY A CA 1
ATOM 736 C C . GLY A 1 90 ? -13.836 -14.317 7.294 1.00 95.25 90 GLY A C 1
ATOM 737 O O . GLY A 1 90 ? -13.965 -15.448 7.753 1.00 95.25 90 GLY A O 1
ATOM 738 N N . ILE A 1 91 ? -13.405 -13.297 8.045 1.00 97.69 91 ILE A N 1
ATOM 739 C CA . ILE A 1 91 ? -13.066 -13.434 9.466 1.00 97.69 91 ILE A CA 1
ATOM 740 C C . ILE A 1 91 ? -14.322 -13.200 10.323 1.00 97.69 91 ILE A C 1
ATOM 742 O O . ILE A 1 91 ? -14.904 -12.116 10.240 1.00 97.69 91 ILE A O 1
ATOM 746 N N . PRO A 1 92 ? -14.757 -14.162 11.167 1.00 97.44 92 PRO A N 1
ATOM 747 C CA . PRO A 1 92 ? -16.038 -14.072 11.878 1.00 97.44 92 PRO A CA 1
ATOM 748 C C . PRO A 1 92 ? -16.221 -12.825 12.755 1.00 97.44 92 PRO A C 1
ATOM 750 O O . PRO A 1 92 ? -17.304 -12.235 12.746 1.00 97.44 92 PRO A O 1
ATOM 753 N N . SER A 1 93 ? -15.183 -12.398 13.482 1.00 97.19 93 SER A N 1
ATOM 754 C CA . SER A 1 93 ? -15.194 -11.179 14.311 1.00 97.19 93 SER A CA 1
ATOM 755 C C . SER A 1 93 ? -15.430 -9.926 13.464 1.00 97.19 93 SER A C 1
ATOM 757 O O . SER A 1 93 ? -16.343 -9.144 13.742 1.00 97.19 93 SER A O 1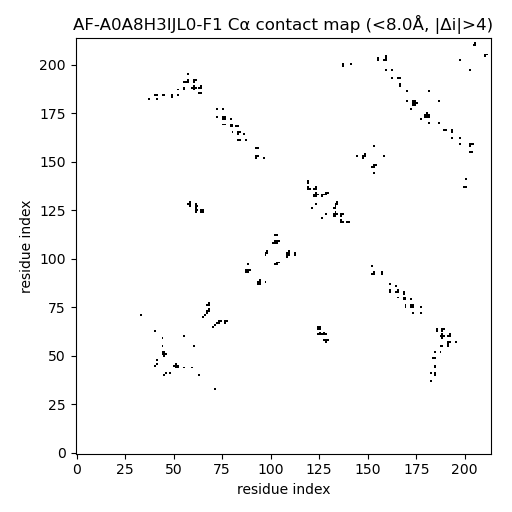
ATOM 759 N N . ILE A 1 94 ? -14.665 -9.775 12.379 1.00 96.62 94 ILE A N 1
ATOM 760 C CA . ILE A 1 94 ? -14.759 -8.641 11.452 1.00 96.62 94 ILE A CA 1
ATOM 761 C C . ILE A 1 94 ? -16.112 -8.645 10.733 1.00 96.62 94 ILE A C 1
ATOM 763 O O . ILE A 1 94 ? -16.802 -7.625 10.696 1.00 96.62 94 ILE A O 1
ATOM 767 N N . SER A 1 95 ? -16.524 -9.793 10.198 1.00 95.62 95 SER A N 1
ATOM 768 C CA . SER A 1 95 ? -17.781 -9.954 9.463 1.00 95.62 95 SER A CA 1
ATOM 769 C C . SER A 1 95 ? -18.998 -9.607 10.325 1.00 95.62 95 SER A C 1
ATOM 771 O O . SER A 1 95 ? -19.837 -8.794 9.929 1.00 95.62 95 SER A O 1
ATOM 773 N N . SER A 1 96 ? -19.047 -10.123 11.559 1.00 96.12 96 SER A N 1
ATOM 774 C CA . SER A 1 96 ? -20.126 -9.823 12.511 1.00 96.12 96 SER A CA 1
ATOM 775 C C . SER A 1 96 ? -20.206 -8.328 12.823 1.00 96.12 96 SER A C 1
ATOM 777 O O . SER A 1 96 ? -21.298 -7.747 12.854 1.00 96.12 96 SER A O 1
ATOM 779 N N . LEU A 1 97 ? -19.053 -7.672 12.997 1.00 96.31 97 LEU A N 1
ATOM 780 C CA . LEU A 1 97 ? -19.006 -6.229 13.190 1.00 96.31 97 LEU A CA 1
ATOM 781 C C . LEU A 1 97 ? -19.550 -5.493 11.960 1.00 96.31 97 LEU A C 1
ATOM 783 O O . LEU A 1 97 ? -20.443 -4.660 12.110 1.00 96.31 97 LEU A O 1
ATOM 787 N N . LEU A 1 98 ? -19.088 -5.825 10.753 1.00 94.25 98 LEU A N 1
ATOM 788 C CA . LEU A 1 98 ? -19.550 -5.195 9.511 1.00 94.25 98 LEU A CA 1
ATOM 789 C C . LEU A 1 98 ? -21.072 -5.294 9.346 1.00 94.25 98 LEU A C 1
ATOM 791 O O . LEU A 1 98 ? -21.718 -4.274 9.086 1.00 94.25 98 LEU A O 1
ATOM 795 N N . VAL A 1 99 ? -21.656 -6.469 9.598 1.00 94.56 99 VAL A N 1
ATOM 796 C CA . VAL A 1 99 ? -23.114 -6.668 9.582 1.00 94.56 99 VAL A CA 1
ATOM 797 C C . VAL A 1 99 ? -23.804 -5.772 10.615 1.00 94.56 99 VAL A C 1
ATOM 799 O O . VAL A 1 99 ? -24.766 -5.072 10.284 1.00 94.56 99 VAL A O 1
ATOM 802 N N . SER A 1 100 ? -23.293 -5.730 11.850 1.00 95.38 100 SER A N 1
ATOM 803 C CA . SER A 1 100 ? -23.889 -4.931 12.931 1.00 95.38 100 SER A CA 1
ATOM 804 C C . SER A 1 100 ? -23.860 -3.422 12.653 1.00 95.38 100 SER A C 1
ATOM 806 O O . SER A 1 100 ? -24.814 -2.719 12.976 1.00 95.38 100 S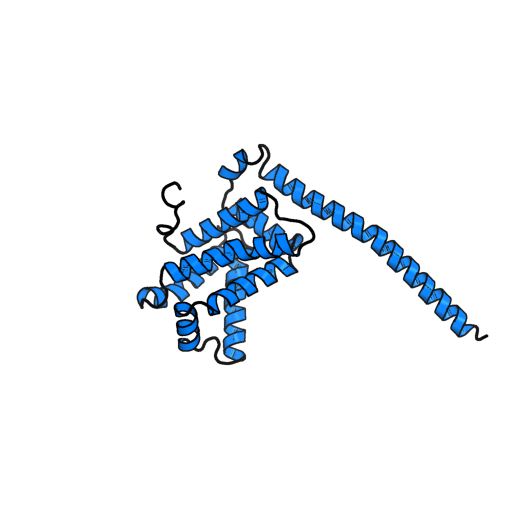ER A O 1
ATOM 808 N N . THR A 1 101 ? -22.808 -2.920 11.995 1.00 94.75 101 THR A N 1
ATOM 809 C CA . THR A 1 101 ? -22.677 -1.491 11.656 1.00 94.75 101 THR A CA 1
ATOM 810 C C . THR A 1 101 ? -23.611 -1.039 10.536 1.00 94.75 101 THR A C 1
ATOM 812 O O . THR A 1 101 ? -23.793 0.160 10.324 1.00 94.75 101 THR A O 1
ATOM 815 N N . GLY A 1 102 ? -24.163 -1.986 9.775 1.00 94.19 102 GLY A N 1
ATOM 816 C CA . GLY A 1 102 ? -25.029 -1.707 8.640 1.00 94.19 102 GLY A CA 1
ATOM 817 C C . GLY A 1 102 ? -24.344 -1.080 7.425 1.00 94.19 102 GLY A C 1
ATOM 818 O O . GLY A 1 102 ? -25.022 -0.782 6.450 1.00 94.19 102 GLY A O 1
ATOM 819 N N . GLN A 1 103 ? -23.019 -0.909 7.447 1.00 91.69 103 GLN A N 1
ATOM 820 C CA . GLN A 1 103 ? -22.281 -0.186 6.403 1.00 91.69 103 GLN A CA 1
ATOM 821 C C . GLN A 1 103 ? -22.147 -0.963 5.082 1.00 91.69 103 GLN A C 1
ATOM 823 O O . GLN A 1 103 ? -21.611 -0.433 4.118 1.00 91.69 103 GLN A O 1
ATOM 828 N N . LEU A 1 104 ? -22.610 -2.215 5.042 1.00 92.38 104 LEU A N 1
ATOM 829 C CA . LEU A 1 104 ? -22.665 -3.064 3.847 1.00 92.38 104 LEU A CA 1
ATOM 830 C C . LEU A 1 104 ? -24.085 -3.609 3.584 1.00 92.38 104 LEU A C 1
ATOM 832 O O . LEU A 1 104 ? -24.240 -4.581 2.853 1.00 92.38 104 LEU A O 1
ATOM 836 N N . LYS A 1 105 ? -25.129 -3.037 4.209 1.00 93.44 105 LYS A N 1
ATOM 837 C CA . LYS A 1 105 ? -26.503 -3.577 4.132 1.00 93.44 105 LYS A CA 1
ATOM 838 C C . LYS A 1 105 ? 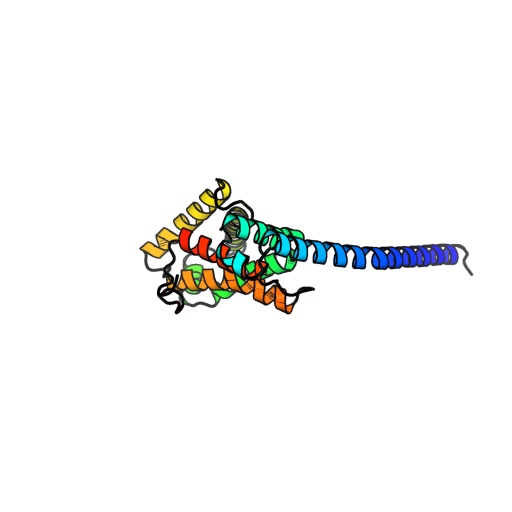-27.242 -3.230 2.841 1.00 93.44 105 LYS A C 1
ATOM 840 O O . LYS A 1 105 ? -28.127 -3.977 2.442 1.00 93.44 105 LYS A O 1
ATOM 845 N N . SER A 1 106 ? -26.926 -2.096 2.222 1.00 95.44 106 SER A N 1
ATOM 846 C CA . SER A 1 106 ? -27.565 -1.621 0.991 1.00 95.44 106 SER A CA 1
ATOM 847 C C . SER A 1 106 ? -26.520 -1.164 -0.020 1.00 95.44 106 SER A C 1
ATOM 849 O O . SER A 1 106 ? -25.360 -0.938 0.332 1.00 95.44 106 SER A O 1
ATOM 851 N N . ARG A 1 107 ? -26.931 -0.974 -1.277 1.00 95.44 107 ARG A N 1
ATOM 852 C CA . ARG A 1 107 ? -26.046 -0.452 -2.324 1.00 95.44 107 ARG A CA 1
ATOM 853 C C . ARG A 1 107 ? -25.483 0.919 -1.955 1.00 95.44 107 ARG A C 1
ATOM 855 O O . ARG A 1 107 ? -24.300 1.163 -2.168 1.00 95.44 107 ARG A O 1
ATOM 862 N N . GLU A 1 108 ? -26.301 1.797 -1.391 1.00 95.94 108 GLU A N 1
ATOM 863 C CA . GLU A 1 108 ? -25.940 3.175 -1.041 1.00 95.94 108 GLU A CA 1
ATOM 864 C C . GLU A 1 108 ? -24.915 3.187 0.096 1.00 95.94 108 GLU A C 1
ATOM 866 O O . GLU A 1 108 ? -23.860 3.812 -0.014 1.00 95.94 108 GLU A O 1
ATOM 871 N N . THR A 1 109 ? -25.192 2.437 1.167 1.00 96.19 109 THR A N 1
ATOM 872 C CA . THR A 1 109 ? -24.292 2.326 2.325 1.00 96.19 109 THR A CA 1
ATOM 873 C C . THR A 1 109 ? -22.970 1.659 1.956 1.00 96.19 109 THR A C 1
ATOM 875 O O . THR A 1 109 ? -21.911 2.175 2.317 1.00 96.19 109 THR A O 1
ATOM 878 N N . ALA A 1 110 ? -23.012 0.585 1.162 1.00 94.25 110 ALA A N 1
ATOM 879 C CA . ALA A 1 110 ? -21.817 -0.092 0.674 1.00 94.25 110 ALA A CA 1
ATOM 880 C C . ALA A 1 110 ? -20.984 0.801 -0.257 1.00 94.25 110 ALA A C 1
ATOM 882 O O . ALA A 1 110 ? -19.766 0.874 -0.096 1.00 94.25 110 ALA A O 1
ATOM 883 N N . SER A 1 111 ? -21.624 1.524 -1.185 1.00 95.38 111 SER A N 1
ATOM 884 C CA . SER A 1 111 ? -20.931 2.432 -2.114 1.00 95.38 111 SER A CA 1
ATOM 885 C C . SER A 1 111 ? -20.253 3.575 -1.367 1.00 95.38 111 SER A C 1
ATOM 887 O O . SER A 1 111 ? -19.085 3.864 -1.615 1.00 95.38 111 SER A O 1
ATOM 889 N N . LYS A 1 112 ? -20.950 4.176 -0.394 1.00 95.69 112 LYS A N 1
ATOM 890 C CA . LYS A 1 112 ? -20.366 5.204 0.470 1.00 95.69 112 LYS A CA 1
ATOM 891 C C . LYS A 1 112 ? -19.177 4.656 1.255 1.00 95.69 112 LYS A C 1
ATOM 893 O O . LYS A 1 112 ? -18.119 5.271 1.252 1.00 95.69 112 LYS A O 1
ATOM 898 N N . ARG A 1 113 ? -19.312 3.486 1.890 1.00 94.94 113 ARG A N 1
ATOM 899 C CA . ARG A 1 113 ? -18.213 2.859 2.642 1.00 94.94 113 ARG A CA 1
ATOM 900 C C . ARG A 1 113 ? -17.007 2.574 1.744 1.00 94.94 113 ARG A C 1
ATOM 902 O O . ARG A 1 113 ? -15.873 2.773 2.178 1.00 94.94 113 ARG A O 1
ATOM 909 N N . ALA A 1 114 ? -17.241 2.096 0.523 1.00 93.50 114 ALA A N 1
ATOM 910 C CA . ALA A 1 114 ? -16.188 1.837 -0.452 1.00 93.50 114 ALA A CA 1
ATOM 911 C C . ALA A 1 114 ? -15.462 3.130 -0.847 1.00 93.50 114 ALA A C 1
ATOM 913 O O . ALA A 1 114 ? -14.235 3.152 -0.820 1.00 93.50 114 ALA A O 1
ATOM 914 N N . ALA A 1 115 ? -16.200 4.210 -1.124 1.00 96.31 115 ALA A N 1
ATOM 915 C CA . ALA A 1 115 ? -15.624 5.522 -1.409 1.00 96.31 115 ALA A CA 1
ATOM 916 C C . ALA A 1 115 ? -14.831 6.078 -0.212 1.00 96.31 115 ALA A C 1
ATOM 918 O O . ALA A 1 115 ? -13.667 6.434 -0.371 1.00 96.31 115 ALA A O 1
ATOM 919 N N . ASP A 1 116 ? -15.417 6.067 0.991 1.00 96.56 116 ASP A N 1
ATOM 920 C CA . ASP A 1 116 ? -14.776 6.536 2.227 1.00 96.56 116 ASP A CA 1
ATOM 921 C C . ASP A 1 116 ? -13.466 5.768 2.498 1.00 96.56 116 ASP A C 1
ATOM 923 O O . ASP A 1 116 ? -12.441 6.363 2.825 1.00 96.56 116 ASP A O 1
ATOM 927 N N . THR A 1 117 ? -13.480 4.440 2.326 1.00 95.50 117 THR A N 1
ATOM 928 C CA . THR A 1 117 ? -12.283 3.596 2.491 1.00 95.50 117 THR A CA 1
ATOM 929 C C . THR A 1 117 ? -11.252 3.893 1.406 1.00 95.50 117 THR A C 1
ATOM 931 O O . THR A 1 117 ? -10.073 4.046 1.711 1.00 95.50 117 THR A O 1
ATOM 934 N N . GLY A 1 118 ? -11.687 3.989 0.147 1.00 95.69 118 GLY A N 1
ATOM 935 C CA . GLY A 1 118 ? -10.818 4.246 -0.997 1.00 95.69 118 GLY A CA 1
ATOM 936 C C . GLY A 1 118 ? -10.064 5.565 -0.866 1.00 95.69 118 GLY A C 1
ATOM 937 O O . GLY A 1 118 ? -8.856 5.580 -1.075 1.00 95.69 118 GLY A O 1
ATOM 938 N N . VAL A 1 119 ? -10.741 6.639 -0.444 1.00 97.31 119 VAL A N 1
ATOM 939 C CA . VAL A 1 119 ? -10.091 7.932 -0.187 1.00 97.31 119 VAL A CA 1
ATOM 940 C C . VAL A 1 119 ? -9.008 7.776 0.874 1.00 97.31 119 VAL A C 1
ATOM 942 O O . VAL A 1 119 ? -7.864 8.102 0.595 1.00 97.31 119 VAL A O 1
ATOM 945 N N . LEU A 1 120 ? -9.311 7.197 2.042 1.00 97.62 120 LEU A N 1
ATOM 946 C CA . LEU A 1 120 ? -8.303 7.023 3.096 1.00 97.62 120 LEU A CA 1
ATOM 947 C C . LEU A 1 120 ? -7.082 6.225 2.613 1.00 97.62 120 LEU A C 1
ATOM 949 O O . LEU A 1 120 ? -5.955 6.668 2.825 1.00 97.62 120 LEU A O 1
ATOM 953 N N . LEU A 1 121 ? -7.303 5.097 1.921 1.00 95.81 121 LEU A N 1
ATOM 954 C CA . LEU A 1 121 ? -6.223 4.272 1.366 1.00 95.81 121 LEU A CA 1
ATOM 955 C C . LEU A 1 121 ? -5.362 5.044 0.356 1.00 95.81 121 LEU A C 1
ATOM 957 O O . LEU A 1 121 ? -4.144 4.894 0.354 1.00 95.81 121 LEU A O 1
ATOM 961 N N . LEU A 1 122 ? -5.978 5.856 -0.508 1.00 95.31 122 LEU A N 1
ATOM 962 C CA . LEU A 1 122 ? -5.254 6.674 -1.484 1.00 95.31 122 LEU A CA 1
ATOM 963 C C . LEU A 1 122 ? -4.463 7.790 -0.799 1.00 95.31 122 LEU A C 1
ATOM 965 O O . LEU A 1 122 ? -3.314 8.026 -1.163 1.00 95.31 122 LEU A O 1
ATOM 969 N N . GLU A 1 123 ? -5.048 8.444 0.206 1.00 97.56 123 GLU A N 1
ATOM 970 C CA . GLU A 1 123 ? -4.414 9.562 0.899 1.00 97.56 123 GLU A CA 1
ATOM 971 C C . GLU A 1 123 ? -3.150 9.139 1.644 1.00 97.56 123 GLU A C 1
ATOM 973 O O . GLU A 1 123 ? -2.091 9.732 1.437 1.00 97.56 123 GLU A O 1
ATOM 978 N N . PHE A 1 124 ? -3.209 8.092 2.467 1.00 95.75 124 PHE A N 1
ATOM 979 C CA . PHE A 1 124 ? -2.001 7.625 3.147 1.00 95.75 124 PHE A CA 1
ATOM 980 C C . PHE A 1 124 ? -1.092 6.782 2.235 1.00 95.75 124 PHE A C 1
ATOM 982 O O . PHE A 1 124 ? 0.100 6.647 2.512 1.00 95.75 124 PHE A O 1
ATOM 989 N N . GLY A 1 125 ? -1.639 6.207 1.155 1.00 93.81 125 GLY A N 1
ATOM 990 C CA . GLY A 1 125 ? -0.942 5.335 0.203 1.00 93.81 125 GLY A CA 1
ATOM 991 C C . GLY A 1 125 ? -0.054 6.076 -0.791 1.00 93.81 125 GLY A C 1
ATOM 992 O O . GLY A 1 125 ? 1.086 5.678 -1.040 1.00 93.81 125 GLY A O 1
ATOM 993 N N . LEU A 1 126 ? -0.573 7.154 -1.379 1.00 93.06 126 LEU A N 1
ATOM 994 C CA . LEU A 1 126 ? 0.069 7.855 -2.495 1.00 93.06 126 LEU A CA 1
ATOM 995 C C . LEU A 1 126 ? 0.793 9.138 -2.082 1.00 93.06 126 LEU A C 1
ATOM 997 O O . LEU A 1 126 ? 1.627 9.626 -2.851 1.00 93.06 126 LEU A O 1
ATOM 1001 N N . ASN A 1 127 ? 0.540 9.662 -0.883 1.00 96.56 127 ASN A N 1
ATOM 1002 C CA . ASN A 1 127 ? 1.269 10.812 -0.356 1.00 96.56 127 ASN A CA 1
ATOM 1003 C C . ASN A 1 127 ? 2.421 10.380 0.562 1.00 96.56 127 ASN A C 1
ATOM 1005 O O . ASN A 1 127 ? 2.407 9.295 1.142 1.00 96.56 127 ASN A O 1
ATOM 1009 N N . LYS A 1 128 ? 3.418 11.260 0.725 1.00 95.31 128 LYS A N 1
ATOM 1010 C CA . LYS A 1 128 ? 4.522 11.031 1.667 1.00 95.31 128 LYS A CA 1
ATOM 1011 C C . LYS A 1 128 ? 3.967 10.813 3.083 1.00 95.31 128 LYS A C 1
ATOM 1013 O O . LYS A 1 128 ? 3.073 11.571 3.469 1.00 95.31 128 LYS A O 1
ATOM 1018 N N . PRO A 1 129 ? 4.518 9.886 3.888 1.00 95.38 129 PRO A N 1
ATOM 1019 C CA . PRO A 1 129 ? 4.053 9.637 5.258 1.00 95.38 129 PRO A CA 1
ATOM 1020 C C . PRO A 1 129 ? 4.026 10.886 6.153 1.00 95.38 129 PRO A C 1
ATOM 1022 O O . PRO A 1 129 ? 3.191 10.996 7.041 1.00 95.38 129 PRO A O 1
ATOM 1025 N N . THR A 1 130 ? 4.919 11.842 5.894 1.00 94.88 130 THR A N 1
ATOM 1026 C CA . THR A 1 130 ? 5.056 13.116 6.618 1.00 94.88 130 THR A CA 1
ATOM 1027 C C . THR A 1 130 ? 4.144 14.232 6.097 1.00 94.88 130 THR A C 1
ATOM 1029 O O . THR A 1 130 ? 4.140 15.331 6.648 1.00 94.88 130 THR A O 1
ATOM 1032 N N . SER A 1 131 ? 3.382 13.990 5.028 1.00 97.38 131 SER A N 1
ATOM 1033 C CA . SER A 1 131 ? 2.460 14.983 4.471 1.00 97.38 131 SER A CA 1
ATOM 1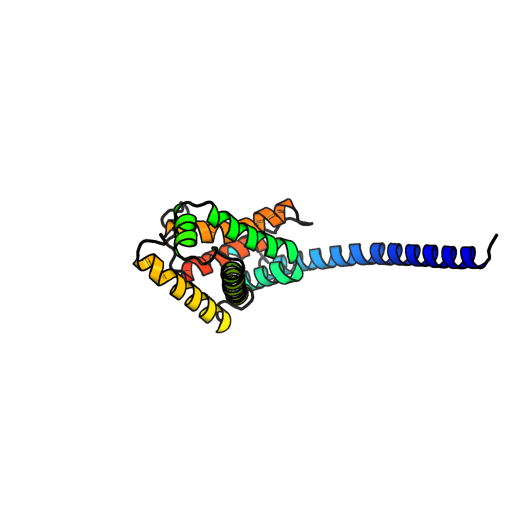034 C C . SER A 1 131 ? 1.196 15.124 5.316 1.00 97.38 131 SER A C 1
ATOM 1036 O O . SER A 1 131 ? 0.697 14.144 5.868 1.00 97.38 131 SER A O 1
ATOM 1038 N N . GLU A 1 132 ? 0.631 16.333 5.341 1.00 98.12 132 GLU A N 1
ATOM 1039 C CA . GLU A 1 132 ? -0.636 16.631 6.023 1.00 98.12 132 GLU A CA 1
ATOM 1040 C C . GLU A 1 132 ? -1.747 15.662 5.599 1.00 98.12 132 GLU A C 1
ATOM 1042 O O . GLU A 1 132 ? -2.366 15.029 6.446 1.00 98.12 132 GLU A O 1
ATOM 1047 N N . ARG A 1 133 ? -1.902 15.425 4.290 1.00 98.00 133 ARG A N 1
ATOM 1048 C CA . ARG A 1 133 ? -2.910 14.500 3.743 1.00 98.00 133 ARG A CA 1
ATOM 1049 C C . ARG A 1 133 ? -2.773 13.072 4.274 1.00 98.00 133 ARG A C 1
ATOM 1051 O O . ARG A 1 133 ? -3.771 12.454 4.643 1.00 98.00 133 ARG A O 1
ATOM 1058 N N . ALA A 1 134 ? -1.549 12.541 4.327 1.00 97.69 134 ALA A N 1
ATOM 1059 C CA . ALA A 1 134 ? -1.315 11.196 4.850 1.00 97.69 134 ALA A CA 1
ATOM 1060 C C . ALA A 1 134 ? -1.606 11.127 6.357 1.00 97.69 134 ALA A C 1
ATOM 1062 O O . ALA A 1 134 ? -2.287 10.206 6.810 1.00 97.69 134 ALA A O 1
ATOM 1063 N N . ILE A 1 135 ? -1.143 12.123 7.118 1.00 98.06 135 ILE A N 1
ATOM 1064 C CA . ILE A 1 135 ? -1.344 12.204 8.570 1.00 98.06 135 ILE A CA 1
ATOM 1065 C C . ILE A 1 135 ? -2.835 12.311 8.904 1.00 98.06 135 ILE A C 1
ATOM 1067 O O . ILE A 1 135 ? -3.327 11.566 9.751 1.00 98.06 135 ILE A O 1
ATOM 1071 N N . GLU A 1 136 ? -3.575 13.181 8.218 1.00 98.44 136 GLU A N 1
ATOM 1072 C CA . GLU A 1 136 ? -5.018 13.344 8.405 1.00 98.44 136 GLU A CA 1
ATOM 1073 C C . GLU A 1 136 ? -5.786 12.060 8.087 1.00 98.44 136 GLU A C 1
ATOM 1075 O O . GLU A 1 136 ? -6.683 11.668 8.841 1.00 98.44 136 GLU A O 1
ATOM 1080 N N . ALA A 1 137 ? -5.422 11.361 7.010 1.00 98.44 137 ALA A N 1
ATOM 1081 C CA . ALA A 1 137 ? -6.056 10.102 6.641 1.00 98.44 137 ALA A CA 1
ATOM 1082 C C . ALA A 1 137 ? -5.801 8.995 7.673 1.00 98.44 137 ALA A C 1
ATOM 1084 O O . ALA A 1 137 ? -6.740 8.300 8.078 1.00 98.44 137 ALA A O 1
ATOM 1085 N N . VAL A 1 138 ? -4.563 8.858 8.157 1.00 98.25 138 VAL A N 1
ATOM 1086 C CA . VAL A 1 138 ? -4.225 7.901 9.223 1.00 98.25 138 VAL A CA 1
ATOM 1087 C C . VAL A 1 138 ? -4.950 8.262 10.520 1.00 98.25 138 VAL A C 1
ATOM 1089 O O . VAL A 1 138 ? -5.597 7.404 11.123 1.00 98.25 138 VAL A O 1
ATOM 1092 N N . ALA A 1 139 ? -4.945 9.536 10.919 1.00 98.38 139 ALA A N 1
ATOM 1093 C CA . ALA A 1 139 ? -5.665 10.007 12.099 1.00 98.38 139 ALA A CA 1
ATOM 1094 C C . ALA A 1 139 ? -7.174 9.735 11.988 1.00 98.38 139 ALA A C 1
ATOM 1096 O O . ALA A 1 139 ? -7.804 9.272 12.944 1.00 98.38 139 ALA A O 1
ATOM 1097 N N . ARG A 1 140 ? -7.762 9.950 10.804 1.00 98.38 140 ARG A N 1
ATOM 1098 C CA . ARG A 1 140 ? -9.175 9.666 10.540 1.00 98.38 140 ARG A CA 1
ATOM 1099 C C . ARG A 1 140 ? -9.484 8.176 10.637 1.00 98.38 140 ARG A C 1
ATOM 1101 O O . ARG A 1 140 ? -10.486 7.811 11.256 1.00 98.38 140 ARG A O 1
ATOM 1108 N N . MET A 1 141 ? -8.641 7.322 10.065 1.00 97.88 141 MET A N 1
ATOM 1109 C CA . MET A 1 141 ? -8.765 5.869 10.179 1.00 97.88 141 MET A CA 1
ATOM 1110 C C . MET A 1 141 ? -8.690 5.421 11.647 1.00 97.88 141 MET A C 1
ATOM 1112 O O . MET A 1 141 ? -9.584 4.712 12.120 1.00 97.88 141 MET A O 1
ATOM 1116 N N . ASN A 1 142 ? -7.687 5.892 12.391 1.00 98.31 142 ASN A N 1
ATOM 1117 C CA . ASN A 1 142 ? -7.510 5.575 13.809 1.00 98.31 142 ASN A CA 1
ATOM 1118 C C . ASN A 1 142 ? -8.709 6.036 14.643 1.00 98.31 142 ASN A C 1
ATOM 1120 O O . ASN A 1 142 ? -9.234 5.265 15.448 1.00 98.31 142 ASN A O 1
ATOM 1124 N N . TYR A 1 143 ? -9.223 7.244 14.398 1.00 98.12 143 TYR A N 1
ATOM 1125 C CA . TYR A 1 143 ? -10.438 7.742 15.040 1.00 98.12 143 TYR A CA 1
ATOM 1126 C C . TYR A 1 143 ? -11.634 6.804 14.806 1.00 98.12 143 TYR A C 1
ATOM 1128 O O . TYR A 1 143 ? -12.305 6.409 15.765 1.00 98.12 143 TYR A O 1
ATOM 1136 N N . LEU A 1 144 ? -11.876 6.394 13.555 1.00 96.31 144 LEU A N 1
ATOM 1137 C CA . LEU A 1 144 ? -12.990 5.512 13.193 1.00 96.31 144 LEU A CA 1
ATOM 1138 C C . LEU A 1 144 ? -12.885 4.123 13.837 1.00 96.31 144 LEU A C 1
ATOM 1140 O O . LEU A 1 144 ? -13.915 3.568 14.238 1.00 96.31 144 LEU A O 1
ATOM 1144 N N . HIS A 1 145 ? -11.671 3.579 13.964 1.00 97.50 145 HIS A N 1
ATOM 1145 C CA . HIS A 1 145 ? -11.422 2.305 14.642 1.00 97.50 145 HIS A CA 1
ATOM 1146 C C . HIS A 1 145 ? -11.475 2.423 16.171 1.00 97.50 145 HIS A C 1
ATOM 1148 O O . HIS A 1 145 ? -11.964 1.504 16.829 1.00 97.50 145 HIS A O 1
ATOM 1154 N N . SER A 1 146 ? -11.041 3.547 16.752 1.00 97.62 146 SER A N 1
ATOM 1155 C CA . SER A 1 146 ? -10.865 3.713 18.205 1.00 97.62 146 SER A CA 1
ATOM 1156 C C . SER A 1 146 ? -12.129 3.408 19.015 1.00 97.62 146 SER A C 1
ATOM 1158 O O . SER A 1 146 ? -12.062 2.736 20.041 1.00 97.62 146 SER A O 1
ATOM 1160 N N . ARG A 1 147 ? -13.307 3.830 18.537 1.00 96.50 147 ARG A N 1
ATOM 1161 C CA . ARG A 1 147 ? -14.594 3.557 19.201 1.00 96.50 147 ARG A CA 1
ATOM 1162 C C . ARG A 1 147 ? -14.901 2.063 19.304 1.00 96.50 147 ARG A C 1
ATOM 1164 O O . ARG A 1 147 ? -15.484 1.626 20.289 1.00 96.50 147 ARG A O 1
ATOM 1171 N N . TYR A 1 148 ? -14.514 1.284 18.296 1.00 97.50 148 TYR A N 1
ATOM 1172 C CA . TYR A 1 148 ? -14.758 -0.154 18.267 1.00 97.50 148 TYR A CA 1
ATOM 1173 C C . TYR A 1 148 ? -13.691 -0.914 19.050 1.00 97.50 148 TYR A C 1
ATOM 1175 O O . TYR A 1 148 ? -14.033 -1.888 19.712 1.00 97.50 148 TYR A O 1
ATOM 1183 N N . GLN A 1 149 ? -12.444 -0.437 19.046 1.00 98.06 149 GLN A N 1
ATOM 1184 C CA . GLN A 1 149 ? -11.383 -0.964 19.908 1.00 98.06 149 GLN A CA 1
ATOM 1185 C C . GLN A 1 149 ? -11.734 -0.784 21.392 1.00 98.06 149 GLN A C 1
ATOM 1187 O O . GLN A 1 149 ? -11.751 -1.752 22.144 1.00 98.06 149 GLN A O 1
ATOM 1192 N N . LYS A 1 150 ? -12.142 0.429 21.799 1.00 97.50 150 LYS A N 1
ATOM 1193 C CA . LYS A 1 150 ? -12.589 0.731 23.175 1.00 97.50 150 LYS A CA 1
ATOM 1194 C C . LYS A 1 150 ? -13.799 -0.099 23.609 1.00 97.50 150 LYS A C 1
ATOM 1196 O O . LYS A 1 150 ? -13.946 -0.399 24.786 1.00 97.50 150 LYS A O 1
ATOM 1201 N N . ALA A 1 151 ? -14.657 -0.478 22.661 1.00 97.50 151 ALA A N 1
ATOM 1202 C CA . ALA A 1 151 ? -15.802 -1.351 22.900 1.00 97.50 151 ALA A CA 1
ATOM 1203 C C . ALA A 1 151 ? -15.468 -2.856 22.813 1.00 97.50 151 ALA A C 1
ATOM 1205 O O . ALA A 1 151 ? -16.388 -3.671 22.844 1.00 97.50 151 ALA A O 1
ATOM 1206 N N . GLY A 1 152 ? -14.195 -3.236 22.637 1.00 97.31 152 GLY A N 1
ATOM 1207 C CA . GLY A 1 152 ? -13.761 -4.633 22.513 1.00 97.31 152 GLY A CA 1
ATOM 1208 C C . GLY A 1 152 ? -14.222 -5.340 21.232 1.00 97.31 152 GLY A C 1
ATOM 1209 O O . GLY A 1 152 ? -14.226 -6.565 21.177 1.00 97.31 152 GLY A O 1
ATOM 1210 N N . LYS A 1 153 ? -14.646 -4.590 20.207 1.00 97.81 153 LYS A N 1
ATOM 1211 C CA . LYS A 1 153 ? -15.195 -5.120 18.943 1.00 97.81 153 LYS A CA 1
ATOM 1212 C C . LYS A 1 153 ? -14.171 -5.233 17.816 1.00 97.81 153 LYS A C 1
ATOM 1214 O O . LYS A 1 153 ? -14.431 -5.930 16.844 1.00 97.81 153 LYS A O 1
ATOM 1219 N N . ILE A 1 154 ? -13.056 -4.514 17.921 1.00 98.19 154 ILE A N 1
ATOM 1220 C CA . ILE A 1 154 ? -11.882 -4.680 17.061 1.00 98.19 154 ILE A CA 1
ATOM 1221 C C . ILE A 1 154 ? -10.732 -5.043 17.987 1.00 98.19 154 ILE A C 1
ATOM 1223 O O . ILE A 1 154 ? -10.342 -4.233 18.827 1.00 98.19 154 ILE A O 1
ATOM 1227 N N . SER A 1 155 ? -10.230 -6.265 17.857 1.00 97.75 155 SER A N 1
ATOM 1228 C CA . SER A 1 155 ? -9.073 -6.739 18.609 1.00 97.75 155 SER A CA 1
ATOM 1229 C C . SER A 1 155 ? -7.764 -6.390 17.895 1.00 97.75 155 SER A C 1
ATOM 1231 O O . SER A 1 155 ? -7.745 -6.100 16.697 1.00 97.75 155 SER A O 1
ATOM 1233 N N . ASN A 1 156 ? -6.641 -6.485 18.613 1.00 97.88 156 ASN A N 1
ATOM 1234 C CA . ASN A 1 156 ? -5.321 -6.387 17.987 1.00 97.88 156 ASN A CA 1
ATOM 1235 C C . ASN A 1 156 ? -5.106 -7.477 16.921 1.00 97.88 156 ASN A C 1
ATOM 1237 O O . ASN A 1 156 ? -4.412 -7.239 15.941 1.00 97.88 156 ASN A O 1
ATOM 1241 N N . ASP A 1 157 ? -5.718 -8.653 17.081 1.00 97.50 157 ASP A N 1
ATOM 1242 C CA . ASP A 1 157 ? -5.618 -9.740 16.103 1.00 97.50 157 ASP A CA 1
ATOM 1243 C C . ASP A 1 157 ? -6.330 -9.396 14.798 1.00 97.50 157 ASP A C 1
ATOM 1245 O O . ASP A 1 157 ? -5.796 -9.665 13.724 1.00 97.50 157 ASP A O 1
ATOM 1249 N N . ASP A 1 158 ? -7.502 -8.759 14.884 1.00 98.06 158 ASP A N 1
ATOM 1250 C CA . ASP A 1 158 ? -8.234 -8.288 13.706 1.00 98.06 158 ASP A CA 1
ATOM 1251 C C . ASP A 1 158 ? -7.412 -7.240 12.942 1.00 98.06 158 ASP A C 1
ATOM 1253 O O . ASP A 1 158 ? -7.323 -7.286 11.711 1.00 98.06 158 ASP A O 1
ATOM 1257 N N . LEU A 1 159 ? -6.776 -6.316 13.673 1.00 98.06 159 LEU A N 1
ATOM 1258 C CA . LEU A 1 159 ? -5.899 -5.291 13.103 1.00 98.06 159 LEU A CA 1
ATOM 1259 C C . LEU A 1 159 ? -4.645 -5.905 12.473 1.00 98.06 159 LEU A C 1
ATOM 1261 O O . LEU A 1 159 ? -4.342 -5.607 11.320 1.00 98.06 159 LEU A O 1
ATOM 1265 N N . LEU A 1 160 ? -3.950 -6.794 13.186 1.00 97.50 160 LEU A N 1
ATOM 1266 C CA . LEU A 1 160 ? -2.726 -7.440 12.711 1.00 97.50 160 LEU A CA 1
ATOM 1267 C C . LEU A 1 160 ? -2.991 -8.341 11.497 1.00 97.50 160 LEU A C 1
ATOM 1269 O O . LEU A 1 160 ? -2.209 -8.335 10.547 1.00 97.50 160 LEU A O 1
ATOM 1273 N N . TYR A 1 161 ? -4.109 -9.075 11.487 1.00 97.44 161 TYR A N 1
ATOM 1274 C CA . TYR A 1 161 ? -4.539 -9.847 10.321 1.00 97.44 161 TYR A CA 1
ATOM 1275 C C . TYR A 1 161 ? -4.795 -8.935 9.118 1.00 97.44 161 TYR A C 1
ATOM 1277 O O . TYR A 1 161 ? -4.275 -9.191 8.030 1.00 97.44 161 TYR A O 1
ATOM 1285 N N . THR A 1 162 ? -5.559 -7.856 9.323 1.00 97.62 162 THR A N 1
ATOM 1286 C CA . THR A 1 162 ? -5.894 -6.889 8.269 1.00 97.62 162 THR A CA 1
ATOM 1287 C C . THR A 1 162 ? -4.635 -6.224 7.708 1.00 97.62 162 THR A C 1
ATOM 1289 O O . THR A 1 162 ? -4.459 -6.170 6.493 1.00 97.62 162 THR A O 1
ATOM 1292 N N . LEU A 1 163 ? -3.711 -5.795 8.568 1.00 97.50 163 LEU A N 1
ATOM 1293 C CA . LEU A 1 163 ? -2.419 -5.246 8.158 1.00 97.50 163 LEU A CA 1
ATOM 1294 C C . LEU A 1 163 ? -1.614 -6.261 7.331 1.00 97.50 163 LEU A C 1
ATOM 1296 O O . LEU A 1 163 ? -1.089 -5.931 6.268 1.00 97.50 163 LEU A O 1
ATOM 1300 N N . GLY A 1 164 ? -1.555 -7.513 7.790 1.00 96.19 164 GLY A N 1
ATOM 1301 C CA . GLY A 1 164 ? -0.805 -8.576 7.127 1.00 96.19 164 GLY A CA 1
ATOM 1302 C C . GLY A 1 164 ? -1.312 -8.882 5.718 1.00 96.19 164 GLY A C 1
ATOM 1303 O O . GLY A 1 164 ? -0.513 -9.045 4.799 1.00 96.19 164 GLY A O 1
ATOM 1304 N N . ILE A 1 165 ? -2.627 -8.932 5.503 1.00 96.75 165 ILE A N 1
ATOM 1305 C CA . ILE A 1 165 ? -3.161 -9.157 4.152 1.00 96.75 165 ILE A CA 1
ATOM 1306 C C . ILE A 1 165 ? -2.935 -7.946 3.239 1.00 96.75 165 ILE A C 1
ATOM 1308 O O . ILE A 1 165 ? -2.614 -8.142 2.071 1.00 96.75 165 ILE A O 1
ATOM 1312 N N . PHE A 1 166 ? -2.999 -6.714 3.747 1.00 96.19 166 PHE A N 1
ATOM 1313 C CA . PHE A 1 166 ? -2.630 -5.535 2.960 1.00 96.19 166 PHE A CA 1
ATOM 1314 C C . PHE A 1 166 ? -1.150 -5.546 2.554 1.00 96.19 166 PHE A C 1
ATOM 1316 O O . PHE A 1 166 ? -0.821 -5.196 1.422 1.00 96.19 166 PHE A O 1
ATOM 1323 N N . ALA A 1 167 ? -0.268 -6.026 3.434 1.00 95.75 167 ALA A N 1
ATOM 1324 C CA . ALA A 1 167 ? 1.154 -6.169 3.137 1.00 95.75 167 ALA A CA 1
ATOM 1325 C C . ALA A 1 167 ? 1.467 -7.285 2.127 1.00 95.75 167 ALA A C 1
ATOM 1327 O O . ALA A 1 167 ? 2.420 -7.180 1.354 1.00 95.75 167 ALA A O 1
ATOM 1328 N N . LEU A 1 168 ? 0.686 -8.368 2.135 1.00 96.00 168 LEU A N 1
ATOM 1329 C CA . LEU A 1 168 ? 1.021 -9.598 1.413 1.00 96.00 168 LEU A CA 1
ATOM 1330 C C . LEU A 1 168 ? 0.226 -9.807 0.123 1.00 96.00 168 LEU A C 1
ATOM 1332 O O . LEU A 1 168 ? 0.741 -10.437 -0.798 1.00 96.00 168 LEU A O 1
ATOM 1336 N N . GLU A 1 169 ? -1.020 -9.342 0.030 1.00 96.81 169 GLU A N 1
ATOM 1337 C CA . GLU A 1 169 ? -1.833 -9.579 -1.168 1.00 96.81 169 GLU A CA 1
ATOM 1338 C C . GLU A 1 169 ? -1.252 -8.918 -2.426 1.00 96.81 169 GLU A C 1
ATOM 1340 O O . GLU A 1 169 ? -1.162 -9.626 -3.432 1.00 96.81 169 GLU A O 1
ATOM 1345 N N . PRO A 1 170 ? -0.773 -7.657 -2.413 1.00 95.69 170 PRO A N 1
ATOM 1346 C CA . PRO A 1 170 ? -0.186 -7.059 -3.610 1.00 95.69 170 PRO A CA 1
ATOM 1347 C C . PRO A 1 170 ? 0.950 -7.889 -4.204 1.00 95.69 170 PRO A C 1
ATOM 1349 O O . PRO A 1 170 ? 0.898 -8.250 -5.379 1.00 95.69 170 PRO A O 1
ATOM 1352 N N . SER A 1 171 ? 1.918 -8.300 -3.382 1.00 96.38 171 SER A N 1
ATOM 1353 C CA . SER A 1 171 ? 3.039 -9.120 -3.852 1.00 96.38 171 SER A CA 1
ATOM 1354 C C . SER A 1 171 ? 2.607 -10.502 -4.339 1.00 96.38 171 SER A C 1
ATOM 1356 O O . SER A 1 171 ? 3.094 -10.968 -5.368 1.00 96.38 171 SER A O 1
ATOM 1358 N N . ARG A 1 172 ? 1.649 -11.155 -3.665 1.00 97.00 172 ARG A N 1
ATOM 1359 C CA . ARG A 1 172 ? 1.107 -12.457 -4.096 1.00 97.00 172 ARG A CA 1
ATOM 1360 C C . ARG A 1 172 ? 0.431 -12.390 -5.460 1.00 97.00 172 ARG A C 1
ATOM 1362 O O . ARG A 1 172 ? 0.612 -13.302 -6.263 1.00 97.00 172 ARG A O 1
ATOM 1369 N N . TRP A 1 173 ? -0.367 -11.353 -5.703 1.00 97.62 173 TRP A N 1
ATOM 1370 C CA . TRP A 1 173 ? -1.069 -11.179 -6.972 1.00 97.62 173 TRP A CA 1
ATOM 1371 C C . TRP A 1 173 ? -0.100 -10.801 -8.091 1.00 97.62 173 TRP A C 1
ATOM 1373 O O . TRP A 1 173 ? -0.108 -11.455 -9.133 1.00 97.62 173 TRP A O 1
ATOM 1383 N N . ILE A 1 174 ? 0.779 -9.826 -7.852 1.00 97.56 174 ILE A N 1
ATOM 1384 C CA . ILE A 1 174 ? 1.782 -9.376 -8.828 1.00 97.56 174 ILE A CA 1
ATOM 1385 C C . ILE A 1 174 ? 2.683 -10.538 -9.245 1.00 97.56 174 ILE A C 1
ATOM 1387 O O . ILE A 1 174 ? 2.735 -10.875 -10.422 1.00 97.56 174 ILE A O 1
ATOM 1391 N N . ASN A 1 175 ? 3.291 -11.246 -8.290 1.00 97.38 175 ASN A N 1
ATOM 1392 C CA . ASN A 1 175 ? 4.210 -12.348 -8.596 1.00 97.38 175 ASN A CA 1
ATOM 1393 C C . ASN A 1 175 ? 3.550 -13.522 -9.332 1.00 97.38 175 ASN A C 1
ATOM 1395 O O . ASN A 1 175 ? 4.250 -14.365 -9.886 1.00 97.38 175 ASN A O 1
ATOM 1399 N N . ARG A 1 176 ? 2.216 -13.615 -9.305 1.00 97.56 176 ARG A N 1
ATOM 1400 C CA . ARG A 1 176 ? 1.474 -14.695 -9.955 1.00 97.56 176 ARG A CA 1
ATOM 1401 C C . ARG A 1 176 ? 0.942 -14.326 -11.336 1.00 97.56 176 ARG A C 1
ATOM 1403 O O . ARG A 1 176 ? 0.840 -15.219 -12.173 1.00 97.56 176 ARG A O 1
ATOM 1410 N N . TYR A 1 177 ? 0.547 -13.073 -11.551 1.00 97.56 177 TYR A N 1
ATOM 1411 C CA . TYR A 1 177 ? -0.236 -12.691 -12.731 1.00 97.56 177 TYR A CA 1
ATOM 1412 C C . TYR A 1 177 ? 0.336 -11.517 -13.530 1.00 97.56 177 TYR A C 1
ATOM 1414 O O . TYR A 1 177 ? -0.142 -11.273 -14.635 1.00 97.56 177 TYR A O 1
ATOM 1422 N N . GLU A 1 178 ? 1.323 -10.787 -13.012 1.00 96.56 178 GLU A N 1
ATOM 1423 C CA . GLU A 1 178 ? 1.959 -9.702 -13.763 1.00 96.56 178 GLU A CA 1
ATOM 1424 C C . GLU A 1 178 ? 3.101 -10.206 -14.649 1.00 96.56 178 GLU A C 1
ATOM 1426 O O . GLU A 1 178 ? 3.619 -11.312 -14.510 1.00 96.56 178 GLU A O 1
ATOM 1431 N N . TRP A 1 179 ? 3.516 -9.342 -15.573 1.00 94.81 179 TRP A N 1
ATOM 1432 C CA . TRP A 1 179 ? 4.589 -9.579 -16.544 1.00 94.81 179 TRP A CA 1
ATOM 1433 C C . TRP A 1 179 ? 5.978 -9.797 -15.913 1.00 94.81 179 TRP A C 1
ATOM 1435 O O . TRP A 1 179 ? 6.903 -10.198 -16.618 1.00 94.81 179 TRP A O 1
ATOM 1445 N N . ARG A 1 180 ? 6.140 -9.535 -14.608 1.00 96.06 180 ARG A N 1
ATOM 1446 C CA . ARG A 1 180 ? 7.329 -9.883 -13.818 1.00 96.06 180 ARG A CA 1
ATOM 1447 C C . ARG A 1 180 ? 6.994 -10.041 -12.335 1.00 96.06 180 ARG A C 1
ATOM 1449 O O . ARG A 1 180 ? 6.015 -9.480 -11.846 1.00 96.06 180 ARG A O 1
ATOM 1456 N N . CYS A 1 181 ? 7.886 -10.708 -11.609 1.00 97.00 181 CYS A N 1
ATOM 1457 C CA . CYS A 1 181 ? 7.890 -10.690 -10.149 1.00 97.00 181 CYS A CA 1
ATOM 1458 C C . CYS A 1 181 ? 8.410 -9.353 -9.597 1.00 97.00 181 CYS A C 1
ATOM 1460 O O . CYS A 1 181 ? 9.167 -8.627 -10.257 1.00 97.00 181 CYS A O 1
ATOM 1462 N N . MET A 1 182 ? 8.032 -9.064 -8.355 1.00 96.88 182 MET A N 1
ATOM 1463 C CA . MET A 1 182 ? 8.609 -7.983 -7.567 1.00 96.88 182 MET A CA 1
ATOM 1464 C C . MET A 1 182 ? 10.074 -8.275 -7.235 1.00 96.88 182 MET A C 1
ATOM 1466 O O . MET A 1 182 ? 10.444 -9.419 -6.960 1.00 96.88 182 MET A O 1
ATOM 1470 N N . THR A 1 183 ? 10.903 -7.236 -7.246 1.00 96.50 183 THR A N 1
ATOM 1471 C CA . THR A 1 183 ? 12.315 -7.323 -6.853 1.00 96.50 183 THR A CA 1
ATOM 1472 C C . THR A 1 183 ? 12.466 -7.357 -5.330 1.00 96.50 183 THR A C 1
ATOM 1474 O O . THR A 1 183 ? 11.546 -7.004 -4.590 1.00 96.50 183 THR A O 1
ATOM 1477 N N . ASP A 1 184 ? 13.649 -7.725 -4.830 1.00 96.00 184 ASP A N 1
ATOM 1478 C CA . ASP A 1 184 ? 13.943 -7.680 -3.387 1.00 96.00 184 ASP A CA 1
ATOM 1479 C C . ASP A 1 184 ? 13.753 -6.270 -2.798 1.00 96.00 184 ASP A C 1
ATOM 1481 O O . ASP A 1 184 ? 13.316 -6.118 -1.656 1.00 96.00 184 ASP A O 1
ATOM 1485 N N . VAL A 1 185 ? 14.057 -5.233 -3.586 1.00 97.75 185 VAL A N 1
ATOM 1486 C CA . VAL A 1 185 ? 13.887 -3.825 -3.198 1.00 97.75 185 VAL A CA 1
ATOM 1487 C C . VAL A 1 185 ? 12.410 -3.482 -3.041 1.00 97.75 185 VAL A C 1
ATOM 1489 O O . VAL A 1 185 ? 12.014 -2.872 -2.051 1.00 97.75 185 V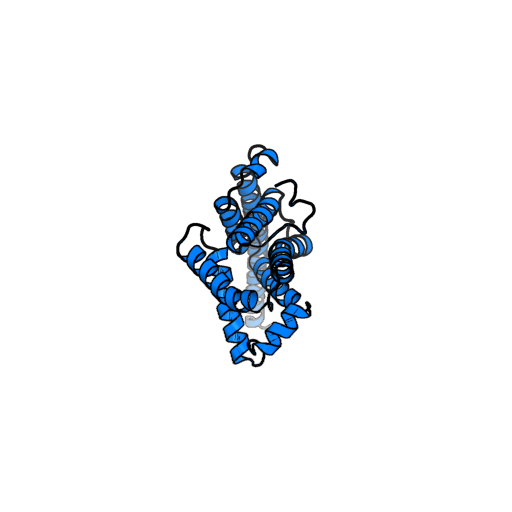AL A O 1
ATOM 1492 N N . GLU A 1 186 ? 11.584 -3.910 -3.991 1.00 97.75 186 GLU A N 1
ATOM 1493 C CA . GLU A 1 186 ? 10.137 -3.689 -3.973 1.00 97.75 186 GLU A CA 1
ATOM 1494 C C . GLU A 1 186 ? 9.462 -4.463 -2.834 1.00 97.75 186 GLU A C 1
ATOM 1496 O O . GLU A 1 186 ? 8.615 -3.915 -2.131 1.00 97.75 186 GLU A O 1
ATOM 1501 N N . MET A 1 187 ? 9.891 -5.703 -2.583 1.00 97.25 187 MET A N 1
ATOM 1502 C CA . MET A 1 187 ? 9.411 -6.506 -1.456 1.00 97.25 187 MET A CA 1
ATOM 1503 C C . MET A 1 187 ? 9.788 -5.884 -0.107 1.00 97.25 187 MET A C 1
ATOM 1505 O O . MET A 1 187 ? 8.952 -5.826 0.799 1.00 97.25 187 MET A O 1
ATOM 1509 N N . CYS A 1 188 ? 11.022 -5.385 0.027 1.00 97.44 188 CYS A N 1
ATOM 1510 C CA . CYS A 1 188 ? 11.448 -4.653 1.217 1.00 97.44 188 CYS A CA 1
ATOM 1511 C C . CYS A 1 188 ? 10.610 -3.387 1.414 1.00 97.44 188 CYS A C 1
ATOM 1513 O O . CYS A 1 188 ? 10.154 -3.136 2.525 1.00 97.44 188 CYS A O 1
ATOM 1515 N N . ALA A 1 189 ? 10.342 -2.633 0.344 1.00 97.56 189 ALA A N 1
ATOM 1516 C CA . ALA A 1 189 ? 9.496 -1.446 0.404 1.00 97.56 189 ALA A CA 1
ATOM 1517 C C . ALA A 1 189 ? 8.080 -1.770 0.886 1.00 97.56 189 ALA A C 1
ATOM 1519 O O . ALA A 1 189 ? 7.575 -1.088 1.776 1.00 97.56 189 ALA A O 1
ATOM 1520 N N . CYS A 1 190 ? 7.457 -2.840 0.381 1.00 96.56 190 CYS A N 1
ATOM 1521 C CA . CYS A 1 190 ? 6.153 -3.283 0.878 1.00 96.56 190 CYS A CA 1
ATOM 1522 C C . CYS A 1 190 ? 6.196 -3.583 2.382 1.00 96.56 190 CYS A C 1
ATOM 1524 O O . CYS A 1 190 ? 5.336 -3.107 3.122 1.00 96.56 190 CYS A O 1
ATOM 1526 N N . GLY A 1 191 ? 7.210 -4.321 2.844 1.00 95.75 191 GLY A N 1
ATOM 1527 C CA . GLY A 1 191 ? 7.387 -4.626 4.265 1.00 95.75 191 GLY A CA 1
ATOM 1528 C C . GLY A 1 191 ? 7.579 -3.374 5.124 1.00 95.75 191 GLY A C 1
ATOM 1529 O O . GLY A 1 191 ? 6.839 -3.170 6.085 1.00 95.75 191 GLY A O 1
ATOM 1530 N N . THR A 1 192 ? 8.526 -2.511 4.755 1.00 96.88 192 THR A N 1
ATOM 1531 C CA . THR A 1 192 ? 8.844 -1.269 5.475 1.00 96.88 192 THR A CA 1
ATOM 1532 C C . THR A 1 192 ? 7.641 -0.335 5.547 1.00 96.88 192 THR A C 1
ATOM 1534 O O . THR A 1 192 ? 7.333 0.192 6.617 1.00 96.88 192 THR A O 1
ATOM 1537 N N . TYR A 1 193 ? 6.928 -0.154 4.433 1.00 97.44 193 TYR A N 1
ATOM 1538 C CA . TYR A 1 193 ? 5.760 0.717 4.376 1.00 97.44 193 TYR A CA 1
ATOM 1539 C C . TYR A 1 193 ? 4.625 0.215 5.276 1.00 97.44 193 TYR A C 1
ATOM 1541 O O . TYR A 1 193 ? 4.110 0.962 6.106 1.00 97.44 193 TYR A O 1
ATOM 1549 N N . TRP A 1 194 ? 4.251 -1.063 5.165 1.00 96.81 194 TRP A N 1
ATOM 1550 C CA . TRP A 1 194 ? 3.145 -1.598 5.961 1.00 96.81 194 TRP A CA 1
ATOM 1551 C C . TRP A 1 194 ? 3.503 -1.774 7.436 1.00 96.81 194 TRP A C 1
ATOM 1553 O O . TRP A 1 194 ? 2.631 -1.620 8.287 1.00 96.81 194 TRP A O 1
ATOM 1563 N N . LYS A 1 195 ? 4.777 -2.002 7.770 1.00 95.88 195 LYS A N 1
ATOM 1564 C CA . LYS A 1 195 ? 5.244 -1.922 9.159 1.00 95.88 195 LYS A CA 1
ATOM 1565 C C . LYS A 1 195 ? 5.093 -0.502 9.705 1.00 95.88 195 LYS A C 1
ATOM 1567 O O . LYS A 1 195 ? 4.563 -0.329 10.795 1.00 95.88 195 LYS A O 1
ATOM 1572 N N . ASN A 1 196 ? 5.487 0.520 8.940 1.00 96.69 196 ASN A N 1
ATOM 1573 C CA . ASN A 1 196 ? 5.287 1.914 9.340 1.00 96.69 196 ASN A CA 1
ATOM 1574 C C . ASN A 1 196 ? 3.797 2.254 9.540 1.00 96.69 196 ASN A C 1
ATOM 1576 O O . ASN A 1 196 ? 3.453 2.911 10.518 1.00 96.69 196 ASN A O 1
ATOM 1580 N N . MET A 1 197 ? 2.912 1.749 8.676 1.00 97.50 197 MET A N 1
ATOM 1581 C CA . MET A 1 197 ? 1.463 1.888 8.856 1.00 97.50 197 MET A CA 1
ATOM 1582 C C . MET A 1 197 ? 0.979 1.216 10.145 1.00 97.50 197 MET A C 1
ATOM 1584 O O . MET A 1 197 ? 0.217 1.811 10.900 1.00 97.50 197 MET A O 1
ATOM 1588 N N . GLY A 1 198 ? 1.430 -0.008 10.426 1.00 97.38 198 GLY A N 1
ATOM 1589 C CA . GLY A 1 198 ? 1.051 -0.705 11.652 1.00 97.38 198 GLY A CA 1
ATOM 1590 C C . GLY A 1 198 ? 1.545 -0.000 12.917 1.00 97.38 198 GLY A C 1
ATOM 1591 O O . GLY A 1 198 ? 0.797 0.069 13.889 1.00 97.38 198 GLY A O 1
ATOM 1592 N N . ASP A 1 199 ? 2.738 0.605 12.880 1.00 96.94 199 ASP A N 1
ATOM 1593 C CA . ASP A 1 199 ? 3.240 1.450 13.970 1.00 96.94 199 ASP A CA 1
ATOM 1594 C C . ASP A 1 199 ? 2.341 2.678 14.172 1.00 96.94 199 ASP A C 1
ATOM 1596 O O . ASP A 1 199 ? 1.955 2.987 15.296 1.00 96.94 199 ASP A O 1
ATOM 1600 N N . ALA A 1 200 ? 1.958 3.351 13.081 1.00 96.81 200 ALA A N 1
ATOM 1601 C CA . ALA A 1 200 ? 1.079 4.520 13.115 1.00 96.81 200 ALA A CA 1
ATOM 1602 C C . ALA A 1 200 ? -0.356 4.188 13.571 1.00 96.81 200 ALA A C 1
ATOM 1604 O O . ALA A 1 200 ? -1.101 5.071 13.997 1.00 96.81 200 ALA A O 1
ATOM 1605 N N . MET A 1 201 ? -0.750 2.918 13.480 1.00 97.44 201 MET A N 1
ATOM 1606 C CA . MET A 1 201 ? -2.008 2.380 14.000 1.00 97.44 201 MET A CA 1
ATOM 1607 C C . MET A 1 201 ? -1.881 1.788 15.412 1.00 97.44 201 MET A C 1
ATOM 1609 O O . MET A 1 201 ? -2.870 1.269 15.929 1.00 97.44 201 MET A O 1
ATOM 1613 N N . GLU A 1 202 ? -0.689 1.838 16.017 1.00 96.94 202 GLU A N 1
ATOM 1614 C CA . GLU A 1 202 ? -0.377 1.263 17.333 1.00 96.94 202 GLU A CA 1
ATOM 1615 C C . GLU A 1 202 ? -0.669 -0.250 17.426 1.00 96.94 202 GLU A C 1
ATOM 1617 O O . GLU A 1 202 ? -1.052 -0.777 18.473 1.00 96.94 202 GLU A O 1
ATOM 1622 N N . ILE A 1 203 ? -0.482 -0.979 16.321 1.00 97.75 203 ILE A N 1
ATOM 1623 C CA . ILE A 1 203 ? -0.714 -2.426 16.269 1.00 97.75 203 ILE A CA 1
ATOM 1624 C C . ILE A 1 203 ? 0.435 -3.153 16.973 1.00 97.75 203 ILE A C 1
ATOM 1626 O O . ILE A 1 203 ? 1.605 -3.012 16.624 1.00 97.75 203 ILE A O 1
ATOM 1630 N N . SER A 1 204 ? 0.102 -4.003 17.945 1.00 96.25 204 SER A N 1
ATOM 1631 C CA . SER A 1 204 ? 1.082 -4.856 18.612 1.00 96.25 204 SER A CA 1
ATOM 1632 C C . SER A 1 204 ? 1.481 -6.033 17.725 1.00 96.25 204 SER A C 1
ATOM 1634 O O . SER A 1 204 ? 0.644 -6.844 17.318 1.00 96.25 204 SER A O 1
ATOM 1636 N N . TYR A 1 205 ? 2.787 -6.190 17.517 1.00 95.56 205 TYR A N 1
ATOM 1637 C CA . TYR A 1 205 ? 3.374 -7.319 16.790 1.00 95.56 205 TYR A CA 1
ATOM 1638 C C . TYR A 1 205 ? 3.769 -8.495 17.681 1.00 95.56 205 TYR A C 1
ATOM 1640 O O . TYR A 1 205 ? 4.346 -9.449 17.178 1.00 95.56 205 TYR A O 1
ATOM 1648 N N . SER A 1 206 ? 3.465 -8.461 18.982 1.00 93.94 206 SER A N 1
ATOM 1649 C CA . SER A 1 206 ? 3.917 -9.449 19.984 1.00 93.94 206 SER A CA 1
ATOM 1650 C C . SER A 1 206 ? 3.617 -10.919 19.649 1.00 93.94 206 SER A C 1
ATOM 1652 O O . SER A 1 206 ? 4.256 -11.822 20.183 1.00 93.94 206 SER A O 1
ATOM 1654 N N . LYS A 1 207 ? 2.656 -11.179 18.755 1.00 91.25 207 LYS A N 1
ATOM 1655 C CA . LYS A 1 207 ? 2.320 -12.526 18.265 1.00 91.25 207 LYS A CA 1
ATOM 1656 C C . LYS A 1 207 ? 3.225 -13.031 17.139 1.00 91.25 207 LYS A C 1
ATOM 1658 O O . LYS A 1 207 ? 3.197 -14.220 16.821 1.00 91.25 207 LYS A O 1
ATOM 1663 N N . LEU A 1 208 ? 3.995 -12.155 16.502 1.00 90.19 208 LEU A N 1
ATOM 1664 C CA . LEU A 1 208 ? 4.911 -12.519 15.429 1.00 90.19 208 LEU A CA 1
ATOM 1665 C C . LEU A 1 208 ? 6.230 -13.001 16.025 1.00 90.19 208 LEU A C 1
ATOM 1667 O O . LEU A 1 208 ? 6.826 -12.328 16.854 1.00 90.19 208 LEU A O 1
ATOM 1671 N N . ARG A 1 209 ? 6.749 -14.136 15.543 1.00 87.06 209 ARG A N 1
ATOM 1672 C CA . ARG A 1 209 ? 8.049 -14.668 16.003 1.00 87.06 209 ARG A CA 1
ATOM 1673 C C . ARG A 1 209 ? 9.198 -13.672 15.823 1.00 87.06 209 ARG A C 1
ATOM 1675 O O . ARG A 1 209 ? 10.150 -13.696 16.593 1.00 87.06 209 ARG A O 1
ATOM 1682 N N . SER A 1 210 ? 9.112 -12.815 14.807 1.00 84.19 210 SER A N 1
ATOM 1683 C CA . SER A 1 210 ? 10.109 -11.785 14.520 1.00 84.19 210 SER A CA 1
ATOM 1684 C C . SER A 1 210 ? 10.072 -10.607 15.494 1.00 84.19 210 SER A C 1
ATOM 1686 O O . SER A 1 210 ? 11.060 -9.888 15.566 1.00 84.19 210 SER A O 1
ATOM 1688 N N . SER A 1 211 ? 9.000 -10.418 16.277 1.00 84.25 211 SER A N 1
ATOM 1689 C CA . SER A 1 211 ? 8.850 -9.235 17.138 1.00 84.25 211 SER A CA 1
ATOM 1690 C C . SER A 1 211 ? 9.913 -9.130 18.229 1.00 84.25 211 SER A C 1
ATOM 1692 O O . SER A 1 211 ? 10.153 -8.046 18.743 1.00 84.25 211 SER A O 1
ATOM 1694 N N . ALA A 1 212 ? 10.537 -10.251 18.600 1.00 76.56 212 ALA A N 1
ATOM 1695 C CA . ALA A 1 212 ? 11.613 -10.282 19.586 1.00 76.56 212 ALA A CA 1
ATOM 1696 C C . ALA A 1 212 ? 12.933 -9.686 19.062 1.00 76.56 212 ALA A C 1
ATOM 1698 O O . ALA A 1 212 ? 13.778 -9.301 19.864 1.00 76.56 212 ALA A O 1
ATOM 1699 N N . ASN A 1 213 ? 13.112 -9.614 17.738 1.00 74.31 213 ASN A N 1
ATOM 1700 C CA . ASN A 1 213 ? 14.398 -9.298 17.111 1.00 74.31 213 ASN A CA 1
ATOM 1701 C C . ASN A 1 213 ? 14.435 -7.927 16.413 1.00 74.31 213 ASN A C 1
ATOM 1703 O O . ASN A 1 213 ? 15.473 -7.591 15.846 1.00 74.31 213 ASN A O 1
ATOM 1707 N N . GLY A 1 214 ? 13.348 -7.146 16.491 1.00 55.81 214 GLY A N 1
ATOM 1708 C CA . GLY A 1 214 ? 13.219 -5.834 15.843 1.00 55.81 214 GLY A CA 1
ATOM 1709 C C . GLY A 1 214 ? 12.755 -5.940 14.402 1.00 55.81 214 GLY A C 1
ATOM 1710 O O . GLY A 1 214 ? 13.626 -6.032 13.513 1.00 55.81 214 GLY A O 1
#

InterPro domains:
  IPR046366 ER-bound oxygenase mpaB/B' [PTHR36124] (17-203)

Radius of gyration: 22.74 Å; Cα contacts (8 Å, |Δi|>4): 175; chains: 1; bounding box: 53×31×83 Å

pLDDT: mean 93.86, std 7.54, range [55.81, 98.44]